Protein AF-A0A958C669-F1 (afdb_monomer_lite)

Sequence (190 aa):
MVNLRTNLRQRLRAPSAFPSFPSLPSSLRTNEASEPTLSPGLHTYRIDLYGGQRRVHLRVDPDGSGVLFRDVTDVIHLNATAAGIAYLALEGLSQERARRQMQRTYGKSAQLDADLASIYELVAAMTDPGYDCPTCALPELPRADLFSTPVHAPYKVDLAITYGCNNECPHCYNEPTHYPMASLSKEHWF

Radius of gyration: 28.67 Å; chains: 1; bounding box: 76×67×71 Å

Secondary structure (DSSP, 8-state):
------------PPPP-PPPPPPPPS------PPPP---SEEEEEEEEETTEEEEEEEEE-TTS-EEEEETTTEEEEE-HHHHHHHHHHHTT--HHHHHHHHHHHH---SSHHHHHHHHHHHHHHHH-SS-S-TTTT-TTSPPPPTT-S--SS-S-----S----S---TT--S-GGGTTSPPPPGGG--

Foldseek 3Di:
DDDDDDDDDDDDDDDDDDDDDPDDDPDDPPPPPPQDDDDAAKDWDWADADVDIKIWIWHADRQQWIWIDTNLPDIDTGDNLLSQLLVSLSVVDDLVVSLVVSCVVPNDDPCSSVSNVVSNLLSCLSNPNDPDDSVVVVVPDDDDDVPNDDDPDDSDDDDDQAPADPDPDPPDPDDPVRRPPDGHDPVRPD

pLDDT: mean 79.35, std 19.85, range [24.97, 97.88]

Structure (mmCIF, N/CA/C/O backbone):
data_AF-A0A958C669-F1
#
_entry.id   AF-A0A958C669-F1
#
loop_
_atom_site.group_PDB
_atom_site.id
_atom_site.type_symbol
_atom_site.label_atom_id
_atom_site.label_alt_id
_atom_site.label_comp_id
_atom_site.label_asym_id
_atom_site.label_entity_id
_atom_site.label_seq_id
_atom_site.pdbx_PDB_ins_code
_atom_site.Cartn_x
_atom_site.Cartn_y
_atom_site.Cartn_z
_atom_site.occupancy
_atom_site.B_iso_or_equiv
_atom_site.auth_seq_id
_atom_site.auth_comp_id
_atom_site.auth_asym_id
_atom_site.auth_atom_id
_atom_site.pdbx_PDB_model_num
ATOM 1 N N . MET A 1 1 ? -5.959 49.685 39.839 1.00 32.53 1 MET A N 1
ATOM 2 C CA . MET A 1 1 ? -6.443 50.908 39.152 1.00 32.53 1 MET A CA 1
ATOM 3 C C . MET A 1 1 ? -6.870 50.463 37.761 1.00 32.53 1 MET A C 1
ATOM 5 O O . MET A 1 1 ? -6.048 49.849 37.115 1.00 32.53 1 MET A O 1
ATOM 9 N N . VAL A 1 2 ? -8.098 50.575 37.262 1.00 28.48 2 VAL A N 1
ATOM 10 C CA . VAL A 1 2 ? -9.227 51.472 37.527 1.00 28.48 2 VAL A CA 1
ATOM 11 C C . VAL A 1 2 ? -10.528 50.658 37.518 1.00 28.48 2 VAL A C 1
ATOM 13 O O . VAL A 1 2 ? -10.650 49.635 36.855 1.00 28.48 2 VAL A O 1
ATOM 16 N N . ASN A 1 3 ? -11.463 51.135 38.324 1.00 24.97 3 ASN A N 1
ATOM 17 C CA . ASN A 1 3 ? -12.791 50.621 38.612 1.00 24.97 3 ASN A CA 1
ATOM 18 C C . ASN A 1 3 ? -13.791 51.482 37.824 1.00 24.97 3 ASN A C 1
ATOM 20 O O . ASN A 1 3 ? -13.654 52.700 37.881 1.00 24.97 3 ASN A O 1
ATOM 24 N N . LEU A 1 4 ? -14.792 50.906 37.154 1.00 32.00 4 LEU A N 1
ATOM 25 C CA . LEU A 1 4 ? -15.990 51.647 36.740 1.00 32.00 4 LEU A CA 1
ATOM 26 C C . LEU A 1 4 ? -17.218 50.739 36.849 1.00 32.00 4 LEU A C 1
ATOM 28 O O . LEU A 1 4 ? -17.496 49.887 36.010 1.00 32.00 4 LEU A O 1
ATOM 32 N N . ARG A 1 5 ? -17.932 50.941 37.958 1.00 32.81 5 ARG A N 1
ATOM 33 C CA . ARG A 1 5 ? -19.314 50.523 38.179 1.00 32.81 5 ARG A CA 1
ATOM 34 C C . ARG A 1 5 ? -20.241 51.415 37.355 1.00 32.81 5 ARG A C 1
ATOM 36 O O . ARG A 1 5 ? -20.178 52.629 37.527 1.00 32.81 5 ARG A O 1
ATOM 43 N N . THR A 1 6 ? -21.224 50.822 36.684 1.00 36.81 6 THR A N 1
ATOM 44 C CA . THR A 1 6 ? -22.544 51.458 36.562 1.00 36.81 6 THR A CA 1
ATOM 45 C C . THR A 1 6 ? -23.646 50.406 36.499 1.00 36.81 6 THR A C 1
ATOM 47 O O . THR A 1 6 ? -23.643 49.513 35.659 1.00 36.81 6 THR A O 1
ATOM 50 N N . ASN A 1 7 ? -24.576 50.511 37.448 1.00 34.47 7 ASN A N 1
ATOM 51 C CA . ASN A 1 7 ? -25.814 49.745 37.528 1.00 34.47 7 ASN A CA 1
ATOM 52 C C . ASN A 1 7 ? -26.844 50.307 36.544 1.00 34.47 7 ASN A C 1
ATOM 54 O O . ASN A 1 7 ? -26.998 51.522 36.478 1.00 34.47 7 ASN A O 1
ATOM 58 N N . LEU A 1 8 ? -27.661 49.440 35.944 1.00 33.81 8 LEU A N 1
ATOM 59 C CA . LEU A 1 8 ? -29.058 49.757 35.637 1.00 33.81 8 LEU A CA 1
ATOM 60 C C . LEU A 1 8 ? -29.886 48.467 35.616 1.00 33.81 8 LEU A C 1
ATOM 62 O O . LEU A 1 8 ? -29.798 47.640 34.716 1.00 33.81 8 LEU A O 1
ATOM 66 N N . ARG A 1 9 ? -30.688 48.299 36.673 1.00 35.06 9 ARG A N 1
ATOM 67 C CA . ARG A 1 9 ? -31.793 47.342 36.738 1.00 35.06 9 ARG A CA 1
ATOM 68 C C . ARG A 1 9 ? -32.927 47.863 35.863 1.00 35.06 9 ARG A C 1
ATOM 70 O O . ARG A 1 9 ? -33.475 48.913 36.184 1.00 35.06 9 ARG A O 1
ATOM 77 N N . GLN A 1 10 ? -33.375 47.082 34.887 1.00 41.34 10 GLN A N 1
ATOM 78 C CA . GLN A 1 10 ? -34.760 47.140 34.422 1.00 41.34 10 GLN A CA 1
ATOM 79 C C . GLN A 1 10 ? -35.304 45.722 34.236 1.00 41.34 10 GLN A C 1
ATOM 81 O O . GLN A 1 10 ? -34.716 44.879 33.567 1.00 41.34 10 GLN A O 1
ATOM 86 N N . ARG A 1 11 ? -36.425 45.465 34.916 1.00 40.25 11 ARG A N 1
ATOM 87 C CA . ARG A 1 11 ? -37.246 44.261 34.802 1.00 40.25 11 ARG A CA 1
ATOM 88 C C . ARG A 1 11 ? -37.975 44.299 33.464 1.00 40.25 11 ARG A C 1
ATOM 90 O O . ARG A 1 11 ? -38.743 45.232 33.257 1.00 40.25 11 ARG A O 1
ATOM 97 N N . LEU A 1 12 ? -37.842 43.266 32.637 1.00 36.81 12 LEU A N 1
ATOM 98 C CA . LEU A 1 12 ? -38.778 42.999 31.545 1.00 36.81 12 LEU A CA 1
ATOM 99 C C . LEU A 1 12 ? -39.085 41.498 31.461 1.00 36.81 12 LEU A C 1
ATOM 101 O O . LEU A 1 12 ? -38.267 40.646 31.792 1.00 36.81 12 LEU A O 1
ATOM 105 N N . ARG A 1 13 ? -40.353 41.238 31.150 1.00 34.19 13 ARG A N 1
ATOM 106 C CA . ARG A 1 13 ? -41.124 40.005 31.331 1.00 34.19 13 ARG A CA 1
ATOM 107 C C . ARG A 1 13 ? -40.650 38.862 30.429 1.00 34.19 13 ARG A C 1
ATOM 109 O O . ARG A 1 13 ? -40.251 39.098 29.296 1.00 34.19 13 ARG A O 1
ATOM 116 N N . ALA A 1 14 ? -40.807 37.631 30.916 1.00 40.44 14 ALA A N 1
ATOM 117 C CA . ALA A 1 14 ? -40.740 36.424 30.098 1.00 40.44 14 ALA A CA 1
ATOM 118 C C . ALA A 1 14 ? -41.879 36.411 29.061 1.00 40.44 14 ALA A C 1
ATOM 120 O O . ALA A 1 14 ? -43.034 36.619 29.451 1.00 40.44 14 ALA A O 1
ATOM 121 N N . PRO A 1 15 ? -41.599 36.133 27.778 1.00 39.34 15 PRO A N 1
ATOM 122 C CA . PRO A 1 15 ? -42.608 35.679 26.849 1.00 39.34 15 PRO A CA 1
ATOM 123 C C . PRO A 1 15 ? -42.674 34.147 26.798 1.00 39.34 15 PRO A C 1
ATOM 125 O O . PRO A 1 15 ? -41.704 33.417 26.985 1.00 39.34 15 PRO A O 1
ATOM 128 N N . SER A 1 16 ? -43.906 33.721 26.586 1.00 40.88 16 SER A N 1
ATOM 129 C CA . SER A 1 16 ? -44.493 32.393 26.545 1.00 40.88 16 SER A CA 1
ATOM 130 C C . SER A 1 16 ? -43.995 31.468 25.429 1.00 40.88 16 SER A C 1
ATOM 132 O O . SER A 1 16 ? -43.703 31.925 24.332 1.00 40.88 16 SER A O 1
ATOM 134 N N . ALA A 1 17 ? -44.097 30.166 25.723 1.00 39.53 17 ALA A N 1
ATOM 135 C CA . ALA A 1 17 ? -44.392 29.052 24.815 1.00 39.53 17 ALA A CA 1
ATOM 136 C C . ALA A 1 17 ? -43.475 28.860 23.589 1.00 39.53 17 ALA A C 1
A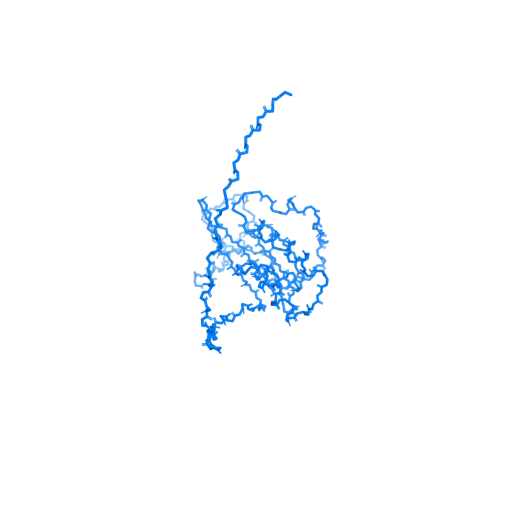TOM 138 O O . ALA A 1 17 ? -43.654 29.468 22.537 1.00 39.53 17 ALA A O 1
ATOM 139 N N . PHE A 1 18 ? -42.562 27.891 23.709 1.00 43.06 18 PHE A N 1
ATOM 140 C CA . PHE A 1 18 ? -41.957 27.215 22.561 1.00 43.06 18 PHE A CA 1
ATOM 141 C C . PHE A 1 18 ? -43.048 26.489 21.756 1.00 43.06 18 PHE A C 1
ATOM 143 O O . PHE A 1 18 ? -43.826 25.743 22.360 1.00 43.06 18 PHE A O 1
ATOM 150 N N . PRO A 1 19 ? -43.120 26.641 20.423 1.00 37.88 19 PRO A N 1
ATOM 151 C CA . PRO A 1 19 ? -43.957 25.771 19.617 1.00 37.88 19 PRO A CA 1
ATOM 152 C C . PRO A 1 19 ? -43.350 24.364 19.596 1.00 37.88 19 PRO A C 1
ATOM 154 O O . PRO A 1 19 ? -42.155 24.170 19.373 1.00 37.88 19 PRO A O 1
ATOM 157 N N . SER A 1 20 ? -44.198 23.380 19.865 1.00 44.25 20 SER A N 1
ATOM 158 C CA . SER A 1 20 ? -43.921 21.953 19.771 1.00 44.25 20 SER A CA 1
ATOM 159 C C . SER A 1 20 ? -43.565 21.572 18.332 1.00 44.25 20 SER A C 1
ATOM 161 O O . SER A 1 20 ? -44.365 21.744 17.413 1.00 44.25 20 SER A O 1
ATOM 163 N N . PHE A 1 21 ? -42.361 21.030 18.138 1.00 41.31 21 PHE A N 1
ATOM 164 C CA . PHE A 1 21 ? -41.969 20.412 16.874 1.00 41.31 21 PHE A CA 1
ATOM 165 C C . PHE A 1 21 ? -42.823 19.157 16.634 1.00 41.31 21 PHE A C 1
ATOM 167 O O . PHE A 1 21 ? -42.895 18.306 17.526 1.00 41.31 21 PHE A O 1
ATOM 174 N N . PRO A 1 22 ? -43.461 18.998 15.462 1.00 39.69 22 PRO A N 1
ATOM 175 C CA . PRO A 1 22 ? -44.095 17.737 15.118 1.00 39.69 22 PRO A CA 1
ATOM 176 C C . PRO A 1 22 ? -43.014 16.657 14.984 1.00 39.69 22 PRO A C 1
ATOM 178 O O . PRO A 1 22 ? -42.020 16.828 14.277 1.00 39.69 22 PRO A O 1
ATOM 181 N N . SER A 1 23 ? -43.206 15.545 15.690 1.00 46.44 23 SER A N 1
ATOM 182 C CA . SER A 1 23 ? -42.389 14.340 15.574 1.00 46.44 23 SER A CA 1
ATOM 183 C C . SER A 1 23 ? -42.404 13.838 14.129 1.00 46.44 23 SER A C 1
ATOM 185 O O . SER A 1 23 ? -43.466 13.492 13.605 1.00 46.44 23 SER A O 1
ATOM 187 N N . LEU A 1 24 ? -41.233 13.800 13.491 1.00 41.59 24 LEU A N 1
ATOM 188 C CA . LEU A 1 24 ? -41.063 13.242 12.151 1.00 41.59 24 LEU A CA 1
ATOM 189 C C . LEU A 1 24 ? -41.393 11.735 12.157 1.00 41.59 24 LEU A C 1
ATOM 191 O O . LEU A 1 24 ? -40.952 11.023 13.064 1.00 41.59 24 LEU A O 1
ATOM 195 N N . PRO A 1 25 ? -42.153 11.226 11.170 1.00 40.88 25 PRO A N 1
ATOM 196 C CA . PRO A 1 25 ? -42.470 9.808 11.079 1.00 40.88 25 PRO A CA 1
ATOM 197 C C . PRO A 1 25 ? -41.219 8.959 10.804 1.00 40.88 25 PRO A C 1
ATOM 199 O O . PRO A 1 25 ? -40.345 9.317 10.015 1.00 40.88 25 PRO A O 1
ATOM 202 N N . SER A 1 26 ? -41.174 7.806 11.475 1.00 47.97 26 SER A N 1
ATOM 203 C CA . SER A 1 26 ? -40.103 6.798 11.529 1.00 47.97 26 SER A CA 1
ATOM 204 C C . SER A 1 26 ? -39.873 6.036 10.205 1.00 47.97 26 SER A C 1
ATOM 206 O O . SER A 1 26 ? -39.814 4.805 10.180 1.00 47.97 26 SER A O 1
ATOM 208 N N . SER A 1 27 ? -39.734 6.733 9.081 1.00 46.59 27 SER A N 1
ATOM 209 C CA . SER A 1 27 ? -39.470 6.085 7.792 1.00 46.59 27 SER A CA 1
ATOM 210 C C . SER A 1 27 ? -38.637 6.957 6.863 1.00 46.59 27 SER A C 1
ATOM 212 O O . SER A 1 27 ? -39.044 7.280 5.752 1.00 46.59 27 SER A O 1
ATOM 214 N N . LEU A 1 28 ? -37.429 7.293 7.305 1.00 42.06 28 LEU A N 1
ATOM 215 C CA . LEU A 1 28 ? -36.321 7.550 6.397 1.00 42.06 28 LEU A CA 1
ATOM 216 C C . LEU A 1 28 ? -35.262 6.497 6.707 1.00 42.06 28 LEU A C 1
ATOM 218 O O . LEU A 1 28 ? -34.345 6.723 7.489 1.00 42.06 28 LEU A O 1
ATOM 222 N N . ARG A 1 29 ? -35.413 5.311 6.102 1.00 47.94 29 ARG A N 1
ATOM 223 C CA . ARG A 1 29 ? -34.243 4.483 5.810 1.00 47.94 29 ARG A CA 1
ATOM 224 C C . ARG A 1 29 ? -33.425 5.302 4.823 1.00 47.94 29 ARG A C 1
ATOM 226 O O . ARG A 1 29 ? -33.678 5.268 3.624 1.00 47.94 29 ARG A O 1
ATOM 233 N N . THR A 1 30 ? -32.506 6.111 5.336 1.00 43.00 30 THR A N 1
ATOM 234 C CA . THR A 1 30 ? -31.374 6.556 4.537 1.00 43.00 30 THR A CA 1
ATOM 235 C C . THR A 1 30 ? -30.749 5.290 3.975 1.00 43.00 30 THR A C 1
ATOM 237 O O . THR A 1 30 ? -30.421 4.388 4.745 1.00 43.00 30 THR A O 1
ATOM 240 N N . ASN A 1 31 ? -30.663 5.186 2.650 1.00 42.81 31 ASN A N 1
ATOM 241 C CA . ASN A 1 31 ? -29.799 4.212 1.999 1.00 42.81 31 ASN A CA 1
ATOM 242 C C . ASN A 1 31 ? -28.386 4.433 2.557 1.00 42.81 31 ASN A C 1
ATOM 244 O O . ASN A 1 31 ? -27.658 5.299 2.075 1.00 42.81 31 ASN A O 1
ATOM 248 N N . GLU A 1 32 ? -28.016 3.710 3.614 1.00 51.25 32 GLU A N 1
ATOM 249 C CA . GLU A 1 32 ? -26.618 3.514 3.965 1.00 51.25 32 GLU A CA 1
ATOM 250 C C . GLU A 1 32 ? -26.029 2.761 2.777 1.00 51.25 32 GLU A C 1
ATOM 252 O O . GLU A 1 32 ? -26.290 1.574 2.586 1.00 51.25 32 GLU A O 1
ATOM 257 N N . ALA A 1 33 ? -25.309 3.482 1.917 1.00 58.28 33 ALA A N 1
ATOM 258 C CA . ALA A 1 33 ? -24.428 2.850 0.954 1.00 58.28 33 ALA A CA 1
ATOM 259 C C . ALA A 1 33 ? -23.590 1.816 1.719 1.00 58.28 33 ALA A C 1
ATOM 261 O O . ALA A 1 33 ? -23.018 2.151 2.762 1.00 58.28 33 ALA A O 1
ATOM 262 N N . SER A 1 34 ? -23.590 0.568 1.241 1.00 71.62 34 SER A N 1
ATOM 263 C CA . SER A 1 34 ? -22.818 -0.518 1.847 1.00 71.62 34 SER A CA 1
ATOM 264 C C . SER A 1 34 ? -21.387 -0.042 2.072 1.00 71.62 34 SER A C 1
ATOM 266 O O . SER A 1 34 ? -20.762 0.476 1.147 1.00 71.62 34 SER A O 1
ATOM 268 N N . GLU A 1 35 ? -20.884 -0.182 3.297 1.00 77.38 35 GLU A N 1
ATOM 269 C CA . GLU A 1 35 ? -19.511 0.215 3.601 1.00 77.38 35 GLU A CA 1
ATOM 270 C C . GLU A 1 35 ? -18.524 -0.656 2.795 1.00 77.38 35 GLU A C 1
ATOM 272 O O . GLU A 1 35 ? -18.807 -1.839 2.552 1.00 77.38 35 GLU A O 1
ATOM 277 N N . PRO A 1 36 ? -17.399 -0.082 2.328 1.00 88.62 36 PRO A N 1
ATOM 278 C CA . PRO A 1 36 ? -16.450 -0.795 1.483 1.00 88.62 36 PRO A CA 1
ATOM 279 C C . PRO A 1 36 ? -15.852 -1.971 2.255 1.00 88.62 36 PRO A C 1
ATOM 281 O O . PRO A 1 36 ? -15.530 -1.856 3.437 1.00 88.62 36 PRO A O 1
ATOM 284 N N . THR A 1 37 ? -15.731 -3.125 1.605 1.00 89.25 37 THR A N 1
ATOM 285 C CA . THR A 1 37 ? -15.237 -4.357 2.235 1.00 89.25 37 THR A CA 1
ATOM 286 C C . THR A 1 37 ? -13.879 -4.711 1.658 1.00 89.25 37 THR A C 1
ATOM 288 O O . THR A 1 37 ? -13.728 -4.794 0.442 1.00 89.25 37 THR A O 1
ATOM 291 N N . LEU A 1 38 ? -12.906 -4.949 2.538 1.00 93.56 38 LEU A N 1
ATOM 292 C CA . LEU A 1 38 ? -11.563 -5.330 2.132 1.00 93.56 38 LEU A CA 1
ATOM 293 C C . LEU A 1 38 ? -11.555 -6.749 1.555 1.00 93.56 38 LEU A C 1
ATOM 295 O O . LEU A 1 38 ? -11.980 -7.696 2.217 1.00 93.56 38 LEU A O 1
ATOM 299 N N . SER A 1 39 ? -11.037 -6.892 0.338 1.00 94.62 39 SER A N 1
ATOM 300 C CA . SER A 1 39 ? -10.790 -8.183 -0.307 1.00 94.62 39 SER A CA 1
ATOM 301 C C . SER A 1 39 ? -9.290 -8.404 -0.526 1.00 94.62 39 SER A C 1
ATOM 303 O O . SER A 1 39 ? -8.566 -7.427 -0.734 1.00 94.62 39 SER A O 1
ATOM 305 N N . PRO A 1 40 ? -8.808 -9.660 -0.558 1.00 95.44 40 PRO A N 1
ATOM 306 C CA . PRO A 1 40 ? -7.453 -9.958 -1.014 1.00 95.44 40 PRO A CA 1
ATOM 307 C C . PRO A 1 40 ? -7.189 -9.406 -2.422 1.00 95.44 40 PRO A C 1
ATOM 309 O O . PRO A 1 40 ? -8.106 -9.324 -3.245 1.00 95.44 40 PRO A O 1
ATOM 312 N N . GLY A 1 41 ? -5.937 -9.049 -2.704 1.00 93.31 41 GLY A N 1
ATOM 313 C CA . GLY A 1 41 ? -5.507 -8.499 -3.990 1.00 93.31 41 GLY A CA 1
ATOM 314 C C . GLY A 1 41 ? -4.814 -7.141 -3.885 1.00 93.31 41 GLY A C 1
ATOM 315 O O . GLY A 1 41 ? -4.455 -6.684 -2.802 1.00 93.31 41 GLY A O 1
ATOM 316 N N . LEU A 1 42 ? -4.583 -6.511 -5.039 1.00 93.31 42 LEU A N 1
ATOM 317 C CA . LEU A 1 42 ? -3.906 -5.218 -5.148 1.00 93.31 42 LEU A CA 1
ATOM 318 C C . LEU A 1 42 ? -4.924 -4.083 -5.308 1.00 93.31 42 LEU A C 1
ATOM 320 O O . LEU A 1 42 ? -5.571 -3.966 -6.347 1.00 93.31 42 LEU A O 1
ATOM 324 N N . HIS A 1 43 ? -4.996 -3.204 -4.316 1.00 95.06 43 HIS A N 1
ATOM 325 C CA . HIS A 1 43 ? -5.792 -1.977 -4.339 1.00 95.06 43 HIS A CA 1
ATOM 326 C C . HIS A 1 43 ? -4.879 -0.802 -4.686 1.00 95.06 43 HIS A C 1
ATOM 328 O O . HIS A 1 43 ? -3.825 -0.640 -4.075 1.00 95.06 43 HIS A O 1
ATOM 334 N N . THR A 1 44 ? -5.233 -0.005 -5.695 1.00 94.56 44 THR A N 1
ATOM 335 C CA . THR A 1 44 ? -4.379 1.087 -6.195 1.00 94.56 44 THR A CA 1
ATOM 336 C C . THR A 1 44 ? -5.092 2.424 -6.107 1.00 94.56 44 THR A C 1
ATOM 338 O O . THR A 1 44 ? -6.142 2.612 -6.716 1.00 94.56 44 THR A O 1
ATOM 341 N N . TYR A 1 45 ? -4.450 3.372 -5.435 1.00 94.38 45 TYR A N 1
ATOM 342 C CA . TYR A 1 45 ? -4.936 4.721 -5.204 1.00 94.38 45 TYR A CA 1
ATOM 343 C C . TYR A 1 45 ? -4.044 5.720 -5.933 1.00 94.38 45 TYR A C 1
ATOM 345 O O . TYR A 1 45 ? -2.813 5.634 -5.908 1.00 94.38 45 TYR A O 1
ATOM 353 N N . ARG A 1 46 ? -4.686 6.665 -6.616 1.00 92.31 46 ARG A N 1
ATOM 354 C CA . ARG A 1 46 ? -4.036 7.741 -7.360 1.00 92.31 46 ARG A CA 1
ATOM 355 C C . ARG A 1 46 ? -4.267 9.050 -6.627 1.00 92.31 46 ARG A C 1
ATOM 357 O O . ARG A 1 46 ? -5.413 9.405 -6.376 1.00 92.31 46 ARG A O 1
ATOM 364 N N . ILE A 1 47 ? -3.182 9.735 -6.296 1.00 89.19 47 ILE A N 1
ATOM 365 C CA . ILE A 1 47 ? -3.209 10.981 -5.534 1.00 89.19 47 ILE A CA 1
ATOM 366 C C . ILE A 1 47 ? -2.642 12.072 -6.424 1.00 89.19 47 ILE A C 1
ATOM 368 O O . ILE A 1 47 ? -1.485 11.996 -6.846 1.00 89.19 47 ILE A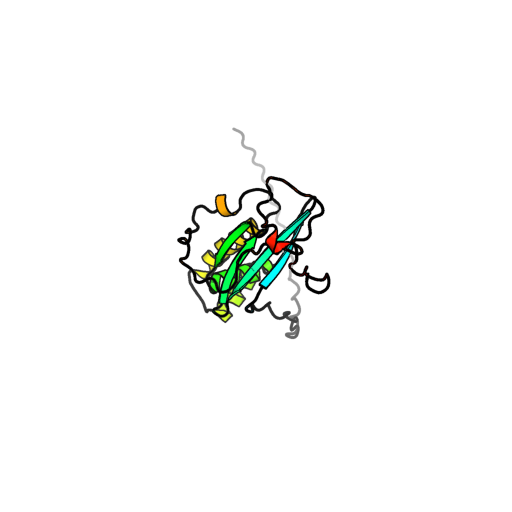 O 1
ATOM 372 N N . ASP A 1 48 ? -3.466 13.065 -6.734 1.00 88.12 48 ASP A N 1
ATOM 373 C CA . ASP A 1 48 ? -3.065 14.176 -7.586 1.00 88.12 48 ASP A CA 1
ATOM 374 C C . ASP A 1 48 ? -2.213 15.173 -6.792 1.00 88.12 48 ASP A C 1
ATOM 376 O O . ASP A 1 48 ? -2.572 15.591 -5.691 1.00 88.12 48 ASP A O 1
ATOM 380 N N . LEU A 1 49 ? -1.066 15.545 -7.360 1.00 82.19 49 LEU A N 1
ATOM 381 C CA . LEU A 1 49 ? -0.087 16.451 -6.767 1.00 82.19 49 LEU A CA 1
ATOM 382 C C . LEU A 1 49 ? 0.094 17.686 -7.650 1.00 82.19 49 LEU A C 1
ATOM 384 O O . LEU A 1 49 ? -0.170 17.664 -8.855 1.00 82.19 49 LEU A O 1
ATOM 388 N N . TYR A 1 50 ? 0.630 18.768 -7.081 1.00 78.31 50 TYR A N 1
ATOM 389 C CA . TYR A 1 50 ? 1.059 19.904 -7.892 1.00 78.31 50 TYR A CA 1
ATOM 390 C C . TYR A 1 50 ? 2.253 19.490 -8.767 1.00 78.31 50 TYR A C 1
ATOM 392 O O . TYR A 1 50 ? 3.375 19.359 -8.282 1.00 78.31 50 TYR A O 1
ATOM 400 N N . GLY A 1 51 ? 1.999 19.264 -10.058 1.00 81.44 51 GLY A N 1
ATOM 401 C CA . GLY A 1 51 ? 3.021 18.874 -11.034 1.00 81.44 51 GLY A CA 1
ATOM 402 C C . GLY A 1 51 ? 3.181 17.366 -11.257 1.00 81.44 51 GLY A C 1
ATOM 403 O O . GLY A 1 51 ? 4.128 16.967 -11.930 1.00 81.44 51 GLY A O 1
ATOM 404 N N . GLY A 1 52 ? 2.278 16.524 -10.744 1.00 83.88 52 GLY A N 1
ATOM 405 C CA . GLY A 1 52 ? 2.349 15.083 -10.981 1.00 83.88 52 GLY A CA 1
ATOM 406 C C . GLY A 1 52 ? 1.254 14.276 -10.294 1.00 83.88 52 GLY A C 1
ATOM 407 O O . GLY A 1 52 ? 0.252 14.812 -9.833 1.00 83.88 52 GLY A O 1
ATOM 408 N N . GLN A 1 53 ? 1.463 12.965 -10.227 1.00 86.81 53 GLN A N 1
ATOM 409 C CA . GLN A 1 53 ? 0.584 12.034 -9.528 1.00 86.81 53 GLN A CA 1
ATOM 410 C C . GLN A 1 53 ? 1.436 11.045 -8.740 1.00 86.81 53 GLN A C 1
ATOM 412 O O . GLN A 1 53 ? 2.431 10.537 -9.257 1.00 86.81 53 GLN A O 1
ATOM 417 N N . ARG A 1 54 ? 1.013 10.750 -7.514 1.00 87.69 54 ARG A N 1
ATOM 418 C CA . ARG A 1 54 ? 1.578 9.699 -6.666 1.00 87.69 54 ARG A CA 1
ATOM 419 C C . ARG A 1 54 ? 0.681 8.476 -6.682 1.00 87.69 54 ARG A C 1
ATOM 421 O O . ARG A 1 54 ? -0.546 8.591 -6.780 1.00 87.69 54 ARG A O 1
ATOM 428 N N . ARG A 1 55 ? 1.294 7.296 -6.586 1.00 90.81 55 ARG A N 1
ATOM 429 C CA . ARG A 1 55 ? 0.558 6.037 -6.458 1.00 90.81 55 ARG A CA 1
ATOM 430 C C . ARG A 1 55 ? 0.805 5.421 -5.096 1.00 90.81 55 ARG A C 1
ATOM 432 O O . ARG A 1 55 ? 1.945 5.209 -4.687 1.00 90.81 55 ARG A O 1
ATOM 439 N N . VAL A 1 56 ? -0.291 5.102 -4.425 1.00 93.62 56 VAL A N 1
ATOM 440 C CA . VAL A 1 56 ? -0.285 4.298 -3.209 1.00 93.62 56 VAL A CA 1
ATOM 441 C C . VAL A 1 56 ? -0.941 2.967 -3.531 1.00 93.62 56 VAL A C 1
ATOM 443 O O . VAL A 1 56 ? -2.006 2.926 -4.146 1.00 93.62 56 VAL A O 1
ATOM 446 N N . HIS A 1 57 ? -0.298 1.873 -3.146 1.00 94.31 57 HIS A N 1
ATOM 447 C CA . HIS A 1 57 ? -0.820 0.532 -3.368 1.00 94.31 57 HIS A CA 1
ATOM 448 C C . HIS A 1 57 ? -0.998 -0.176 -2.033 1.00 94.31 57 HIS A C 1
ATOM 450 O O . HIS A 1 57 ? -0.059 -0.236 -1.252 1.00 94.31 57 HIS A O 1
ATOM 456 N N . LEU A 1 58 ? -2.167 -0.751 -1.782 1.00 95.69 58 LEU A N 1
ATOM 457 C CA . LEU A 1 58 ? -2.393 -1.663 -0.669 1.00 95.69 58 LEU A CA 1
ATOM 458 C C . LEU A 1 58 ? -2.563 -3.065 -1.248 1.00 95.69 58 LEU A C 1
ATOM 460 O O . LEU A 1 58 ? -3.568 -3.359 -1.891 1.00 95.69 58 LEU A O 1
ATOM 464 N N . ARG A 1 59 ? -1.570 -3.931 -1.050 1.00 94.31 59 ARG A N 1
ATOM 465 C CA . ARG A 1 59 ? -1.693 -5.355 -1.369 1.00 94.31 59 ARG A CA 1
ATOM 466 C C . ARG A 1 59 ? -2.184 -6.088 -0.133 1.00 94.31 59 ARG A C 1
ATOM 468 O O . ARG A 1 59 ? -1.577 -5.937 0.917 1.00 94.31 59 ARG A O 1
ATOM 475 N N . VAL A 1 60 ? -3.238 -6.880 -0.265 1.00 95.19 60 VAL A N 1
ATOM 476 C CA . VAL A 1 60 ? -3.797 -7.699 0.815 1.00 95.19 60 VAL A CA 1
ATOM 477 C C . VAL A 1 60 ? -3.628 -9.165 0.462 1.00 95.19 60 VAL A C 1
ATOM 479 O O . VAL A 1 60 ? -4.062 -9.606 -0.606 1.00 95.19 60 VAL A O 1
ATOM 482 N N . ASP A 1 61 ? -2.987 -9.901 1.357 1.00 92.25 61 ASP A N 1
ATOM 483 C CA . ASP A 1 61 ? -2.752 -11.330 1.227 1.00 92.25 61 ASP A CA 1
ATOM 484 C C . ASP A 1 61 ? -4.000 -12.125 1.678 1.00 92.25 61 ASP A C 1
ATOM 486 O O . ASP A 1 61 ? -4.903 -11.579 2.321 1.00 92.25 61 ASP A O 1
ATOM 490 N N . PRO A 1 62 ? -4.118 -13.419 1.322 1.00 91.75 62 PRO A N 1
ATOM 491 C CA . PRO A 1 62 ? -5.316 -14.211 1.622 1.00 91.75 62 PRO A CA 1
ATOM 492 C C . PRO A 1 62 ? -5.653 -14.351 3.113 1.00 91.75 62 PRO A C 1
ATOM 494 O O . PRO A 1 62 ? -6.806 -14.609 3.450 1.00 91.75 62 PRO A O 1
ATOM 497 N N . ASP A 1 63 ? -4.669 -14.190 4.000 1.00 91.12 63 ASP A N 1
ATOM 498 C CA . ASP A 1 63 ? -4.851 -14.206 5.457 1.00 91.12 63 ASP A CA 1
ATOM 499 C C . ASP A 1 63 ? -5.337 -12.857 6.026 1.00 91.12 63 ASP A C 1
ATOM 501 O O . ASP A 1 63 ? -5.567 -12.729 7.230 1.00 91.12 63 ASP A O 1
ATOM 505 N N . GLY A 1 64 ? -5.514 -11.854 5.163 1.00 92.50 64 GLY A N 1
ATOM 506 C CA . GLY A 1 64 ? -5.948 -10.505 5.505 1.00 92.50 64 GLY A CA 1
ATOM 507 C C . GLY A 1 64 ? -4.809 -9.559 5.873 1.00 92.50 64 GLY A C 1
ATOM 508 O O . GLY A 1 64 ? -5.053 -8.356 5.952 1.00 92.50 64 GLY A O 1
ATOM 509 N N . SER A 1 65 ? -3.583 -10.056 6.073 1.00 93.06 65 SER A N 1
ATOM 510 C CA . SER A 1 65 ? -2.411 -9.193 6.230 1.00 93.06 65 SER A CA 1
ATOM 511 C C . SER A 1 65 ? -2.175 -8.374 4.961 1.00 93.06 65 SER A C 1
ATOM 513 O O . SER A 1 65 ? -2.688 -8.688 3.884 1.00 93.06 65 SER A O 1
ATOM 515 N N . GLY A 1 66 ? -1.447 -7.270 5.084 1.00 93.12 66 GLY A N 1
ATOM 516 C CA . GLY A 1 66 ? -1.276 -6.359 3.967 1.00 93.12 66 GLY A CA 1
ATOM 517 C C . GLY A 1 66 ? 0.082 -5.697 3.911 1.00 93.12 66 GLY A C 1
ATOM 518 O O . GLY A 1 66 ? 0.834 -5.650 4.882 1.00 93.12 66 GLY A O 1
ATOM 519 N N . VAL A 1 67 ? 0.382 -5.152 2.741 1.00 92.62 67 VAL A N 1
ATOM 520 C CA . VAL A 1 67 ? 1.567 -4.343 2.494 1.00 92.62 67 VAL A CA 1
ATOM 521 C C . VAL A 1 67 ? 1.143 -3.066 1.784 1.00 92.62 67 VAL A C 1
ATOM 523 O O . VAL A 1 67 ? 0.518 -3.114 0.722 1.00 92.62 67 VAL A O 1
ATOM 526 N N . LEU A 1 68 ? 1.469 -1.927 2.389 1.00 93.81 68 LEU A N 1
ATOM 527 C CA . LEU A 1 68 ? 1.200 -0.599 1.854 1.00 93.81 68 LEU A CA 1
ATOM 528 C C . LEU A 1 68 ? 2.469 -0.044 1.202 1.00 93.81 68 LEU A C 1
ATOM 530 O O . LEU A 1 68 ? 3.506 0.076 1.852 1.00 93.81 68 LEU A O 1
ATOM 534 N N . PHE A 1 69 ? 2.366 0.314 -0.072 1.00 91.88 69 PHE A N 1
ATOM 535 C CA . PHE A 1 69 ? 3.432 0.896 -0.876 1.00 91.88 69 PHE A CA 1
ATOM 536 C C . PHE A 1 69 ? 3.120 2.350 -1.185 1.00 91.88 69 PHE A C 1
ATOM 538 O O . PHE A 1 69 ? 2.000 2.666 -1.587 1.00 91.88 69 PHE A O 1
ATOM 545 N N . ARG A 1 70 ? 4.137 3.206 -1.122 1.00 89.69 70 ARG A N 1
ATOM 546 C CA . ARG A 1 70 ? 4.121 4.544 -1.724 1.00 89.69 70 ARG A CA 1
ATOM 547 C C . ARG A 1 70 ? 5.205 4.608 -2.785 1.00 89.69 70 ARG A C 1
ATOM 549 O O . ARG A 1 70 ? 6.363 4.324 -2.490 1.00 89.69 70 ARG A O 1
ATOM 556 N N . ASP A 1 71 ? 4.795 4.898 -4.020 1.00 83.75 71 ASP A N 1
ATOM 557 C CA . ASP A 1 71 ? 5.651 4.995 -5.213 1.00 83.75 71 ASP A CA 1
ATOM 558 C C . ASP A 1 71 ? 6.598 3.788 -5.421 1.00 83.75 71 ASP A C 1
ATOM 560 O O . ASP A 1 71 ? 7.589 3.865 -6.141 1.00 83.75 71 ASP A O 1
ATOM 564 N N . VAL A 1 72 ? 6.267 2.638 -4.815 1.00 78.06 72 VAL A N 1
ATOM 565 C CA . VAL A 1 72 ? 7.078 1.404 -4.818 1.00 78.06 72 VAL A CA 1
ATOM 566 C C . VAL A 1 72 ? 8.489 1.616 -4.223 1.00 78.06 72 VAL A C 1
ATOM 568 O O . VAL A 1 72 ? 9.411 0.847 -4.492 1.00 78.06 72 VAL A O 1
ATOM 571 N N . THR A 1 73 ? 8.665 2.649 -3.392 1.00 79.44 73 THR A N 1
ATOM 572 C CA . THR A 1 73 ? 9.925 2.969 -2.695 1.00 79.44 73 THR A CA 1
ATOM 573 C C . THR A 1 73 ? 9.812 2.822 -1.184 1.00 79.44 73 THR A C 1
ATOM 575 O O . THR A 1 73 ? 10.736 2.312 -0.557 1.00 79.44 73 THR A O 1
ATOM 578 N N . ASP A 1 74 ? 8.681 3.228 -0.604 1.00 85.06 74 ASP A N 1
ATOM 579 C CA . ASP A 1 74 ? 8.390 3.054 0.820 1.00 85.06 74 ASP A CA 1
ATOM 580 C C . ASP A 1 74 ? 7.415 1.888 1.012 1.00 85.06 74 ASP A C 1
ATOM 582 O O . ASP A 1 74 ? 6.423 1.781 0.283 1.00 85.06 74 ASP A O 1
ATOM 586 N N . VAL A 1 75 ? 7.688 1.030 2.000 1.00 86.75 75 VAL A N 1
ATOM 587 C CA . VAL A 1 75 ? 6.928 -0.200 2.264 1.00 86.75 75 VAL A CA 1
ATOM 588 C C . VAL A 1 75 ? 6.577 -0.296 3.745 1.00 86.75 75 VAL A C 1
ATOM 590 O O . VAL A 1 75 ? 7.461 -0.213 4.596 1.00 86.75 75 VAL A O 1
ATOM 593 N N . ILE A 1 76 ? 5.297 -0.522 4.047 1.00 90.00 76 ILE A N 1
ATOM 594 C CA . ILE A 1 76 ? 4.804 -0.790 5.402 1.00 90.00 76 ILE A CA 1
ATOM 595 C C . ILE A 1 76 ? 4.087 -2.135 5.426 1.00 90.00 76 ILE A C 1
ATOM 597 O O . ILE A 1 76 ? 3.148 -2.357 4.662 1.00 90.00 76 ILE A O 1
ATOM 601 N N . HIS A 1 77 ? 4.503 -3.015 6.333 1.00 90.31 77 HIS A N 1
ATOM 602 C CA . HIS A 1 77 ? 3.809 -4.269 6.609 1.00 90.31 77 HIS A CA 1
ATOM 603 C C . HIS A 1 77 ? 2.695 -4.041 7.629 1.00 90.31 77 HIS A C 1
ATOM 605 O O . HIS A 1 77 ? 2.892 -3.382 8.649 1.00 90.31 77 HIS A O 1
ATOM 611 N N . LEU A 1 78 ? 1.527 -4.605 7.354 1.00 92.81 78 LEU A N 1
ATOM 612 C CA . LEU A 1 78 ? 0.313 -4.453 8.140 1.00 92.81 78 LEU A CA 1
ATOM 613 C C . LEU A 1 78 ? -0.207 -5.838 8.523 1.00 92.81 78 LEU A C 1
ATOM 615 O O . LEU A 1 78 ? -0.309 -6.736 7.688 1.00 92.81 78 LEU A O 1
ATOM 619 N N . ASN A 1 79 ? -0.587 -6.009 9.787 1.00 92.44 79 ASN A N 1
ATOM 620 C CA . ASN A 1 79 ? -1.410 -7.153 10.177 1.00 92.44 79 ASN A CA 1
ATOM 621 C C . ASN A 1 79 ? -2.849 -6.987 9.639 1.00 92.44 79 ASN A C 1
ATOM 623 O O . ASN A 1 79 ? -3.201 -5.932 9.110 1.00 92.44 79 ASN A O 1
ATOM 627 N N . ALA A 1 80 ? -3.697 -8.006 9.802 1.00 93.69 80 ALA A N 1
ATOM 628 C CA . ALA A 1 80 ? -5.051 -7.995 9.242 1.00 93.69 80 ALA A CA 1
ATOM 629 C C . ALA A 1 80 ? -5.927 -6.822 9.719 1.00 93.69 80 ALA A C 1
ATOM 631 O O . ALA A 1 80 ? -6.633 -6.193 8.927 1.00 93.69 80 ALA A O 1
ATOM 632 N N . THR A 1 81 ? -5.847 -6.471 11.005 1.00 94.75 81 THR A N 1
ATOM 633 C CA . THR A 1 81 ? -6.593 -5.335 11.563 1.00 94.75 81 THR A CA 1
ATOM 634 C C . THR A 1 81 ? -6.105 -4.013 10.972 1.00 94.75 81 THR A C 1
ATOM 636 O O . THR A 1 81 ? -6.918 -3.206 10.525 1.00 94.75 81 THR A O 1
ATOM 639 N N . ALA A 1 82 ? -4.788 -3.801 10.929 1.00 95.62 82 ALA A N 1
ATOM 640 C CA . ALA A 1 82 ? -4.179 -2.586 10.404 1.00 95.62 82 ALA A CA 1
ATOM 641 C C . ALA A 1 82 ? -4.411 -2.433 8.894 1.00 95.62 82 ALA A C 1
ATOM 643 O O . ALA A 1 82 ? -4.690 -1.328 8.439 1.00 95.62 82 ALA A O 1
ATOM 644 N N . ALA A 1 83 ? -4.380 -3.528 8.127 1.00 96.94 83 ALA A N 1
ATOM 645 C CA . ALA A 1 83 ? -4.740 -3.535 6.709 1.00 96.94 83 ALA A CA 1
ATOM 646 C C . ALA A 1 83 ? -6.205 -3.123 6.503 1.00 96.94 83 ALA A C 1
ATOM 648 O O . ALA A 1 83 ? -6.496 -2.290 5.646 1.00 96.94 83 ALA A O 1
ATOM 649 N N . GLY A 1 84 ? -7.111 -3.635 7.343 1.00 97.12 84 GLY A N 1
ATOM 650 C CA . GLY A 1 84 ? -8.511 -3.214 7.383 1.00 97.12 84 GLY A CA 1
ATOM 651 C C . GLY A 1 84 ? -8.670 -1.717 7.643 1.00 97.12 84 GLY A C 1
ATOM 652 O O . GLY A 1 84 ? -9.350 -1.032 6.885 1.00 97.12 84 GLY A O 1
ATOM 653 N N . ILE A 1 85 ? -8.010 -1.188 8.677 1.00 97.44 85 ILE A N 1
ATOM 654 C CA . ILE A 1 85 ? -8.073 0.244 9.003 1.00 97.44 85 ILE A CA 1
ATOM 655 C C . ILE A 1 85 ? -7.491 1.093 7.868 1.00 97.44 85 ILE A C 1
ATOM 657 O O . ILE A 1 85 ? -8.119 2.068 7.458 1.00 97.44 85 ILE A O 1
ATOM 661 N N . ALA A 1 86 ? -6.323 0.714 7.345 1.00 97.81 86 ALA A N 1
ATOM 662 C CA . ALA A 1 86 ? -5.655 1.439 6.273 1.00 97.81 86 ALA A CA 1
ATOM 663 C C . ALA A 1 86 ? -6.518 1.490 5.009 1.00 97.81 86 ALA A C 1
ATOM 665 O O . ALA A 1 86 ? -6.644 2.549 4.400 1.00 97.81 86 ALA A O 1
ATOM 666 N N . TYR A 1 87 ? -7.168 0.377 4.656 1.00 97.88 87 TYR A N 1
ATOM 667 C CA . TYR A 1 87 ? -8.133 0.331 3.563 1.00 97.88 87 TYR A CA 1
ATOM 668 C C . TYR A 1 87 ? -9.274 1.332 3.776 1.00 97.88 87 TYR A C 1
ATOM 670 O O . TYR A 1 87 ? -9.506 2.176 2.920 1.00 97.88 87 TYR A O 1
ATOM 678 N N . LEU A 1 88 ? -9.941 1.317 4.935 1.00 97.44 88 LEU A N 1
ATOM 679 C CA . LEU A 1 88 ? -11.055 2.240 5.201 1.00 97.44 88 LEU A CA 1
ATOM 680 C C . LEU A 1 88 ? -10.616 3.714 5.198 1.00 97.44 88 LEU A C 1
ATOM 682 O O . LEU A 1 88 ? -11.373 4.575 4.745 1.00 97.44 88 LEU A O 1
ATOM 686 N N . ALA A 1 89 ? -9.401 4.005 5.668 1.00 97.25 89 ALA A N 1
ATOM 687 C CA . ALA A 1 89 ? -8.815 5.339 5.593 1.00 97.25 89 ALA A CA 1
ATOM 688 C C . ALA A 1 89 ? -8.560 5.772 4.137 1.00 97.25 89 ALA A C 1
ATOM 690 O O . ALA A 1 89 ? -8.901 6.896 3.771 1.00 97.25 89 ALA A O 1
ATOM 691 N N . LEU A 1 90 ? -8.028 4.880 3.293 1.00 96.38 90 LEU A N 1
ATOM 692 C CA . LEU A 1 90 ? -7.801 5.127 1.861 1.00 96.38 90 LEU A CA 1
ATOM 693 C C . LEU A 1 90 ? -9.111 5.280 1.069 1.00 96.38 90 LEU A C 1
ATOM 695 O O . LEU A 1 90 ? -9.170 6.071 0.132 1.00 96.38 90 LEU A O 1
ATOM 699 N N . GLU A 1 91 ? -10.177 4.594 1.486 1.00 96.12 91 GLU A N 1
ATOM 700 C CA . GLU A 1 91 ? -11.543 4.777 0.969 1.00 96.12 91 GLU A CA 1
ATOM 701 C C . GLU A 1 91 ? -12.218 6.072 1.478 1.00 96.12 91 GLU A C 1
ATOM 703 O O . GLU A 1 91 ? -13.358 6.375 1.122 1.00 96.12 91 GLU A O 1
ATOM 708 N N . GLY A 1 92 ? -11.538 6.857 2.323 1.00 94.81 92 GLY A N 1
ATOM 709 C CA . GLY A 1 92 ? -12.009 8.162 2.790 1.00 94.81 92 GLY A CA 1
ATOM 710 C C . GLY A 1 92 ? -13.074 8.104 3.888 1.00 94.81 92 GLY A C 1
ATOM 711 O O . GLY A 1 92 ? -13.805 9.077 4.095 1.00 94.81 92 GLY A O 1
ATOM 712 N N . LEU A 1 93 ? -13.204 6.984 4.606 1.00 96.81 93 LEU A N 1
ATOM 713 C CA . LEU A 1 93 ? -14.132 6.903 5.734 1.00 96.81 93 LEU A CA 1
ATOM 714 C C . LEU A 1 93 ? -13.607 7.709 6.925 1.00 96.81 93 LEU A C 1
ATOM 716 O O . LEU A 1 93 ? -12.416 7.690 7.231 1.00 96.81 93 LEU A O 1
ATOM 720 N N . SER A 1 94 ? -14.513 8.360 7.663 1.00 96.50 94 SER A N 1
ATOM 721 C CA . SER A 1 94 ? -14.158 8.977 8.947 1.00 96.50 94 SER A CA 1
ATOM 722 C C . SER A 1 94 ? -13.799 7.909 9.983 1.00 96.50 94 SER A C 1
ATOM 724 O O . SER A 1 94 ? -14.315 6.786 9.927 1.00 96.50 94 SER A O 1
ATOM 726 N N . GLN A 1 95 ? -12.975 8.269 10.971 1.00 96.19 95 GLN A N 1
ATOM 727 C CA . GLN A 1 95 ? -12.571 7.341 12.030 1.00 96.19 95 GLN A CA 1
ATOM 728 C C . GLN A 1 95 ? -13.777 6.758 12.782 1.00 96.19 95 GLN A C 1
ATOM 730 O O . GLN A 1 95 ? -13.773 5.581 13.127 1.00 96.19 95 GLN A O 1
ATOM 735 N N . GLU A 1 96 ? -14.862 7.513 12.981 1.00 95.44 96 GLU A N 1
ATOM 736 C CA . GLU A 1 96 ? -16.067 7.008 13.652 1.00 95.44 96 GLU A CA 1
ATOM 737 C C . GLU A 1 96 ? -16.784 5.936 12.830 1.00 95.44 96 GLU A C 1
ATOM 739 O O . GLU A 1 96 ? -17.321 4.978 13.399 1.00 95.44 96 GLU A O 1
ATOM 744 N N . ARG A 1 97 ? -16.820 6.095 11.500 1.00 96.38 97 ARG A N 1
ATOM 745 C CA . ARG A 1 97 ? -17.398 5.099 10.590 1.00 96.38 97 ARG A CA 1
ATOM 746 C C . ARG A 1 97 ? -16.525 3.855 10.545 1.00 96.38 97 ARG A C 1
ATOM 748 O O . ARG A 1 97 ? -17.036 2.769 10.811 1.00 96.38 97 ARG A O 1
ATOM 755 N N . ALA A 1 98 ? -15.221 4.033 10.340 1.00 96.38 98 ALA A N 1
ATOM 756 C CA . ALA A 1 98 ? -14.264 2.937 10.355 1.00 96.38 98 ALA A CA 1
ATOM 757 C C . ALA A 1 98 ? -14.316 2.167 11.679 1.00 96.38 98 ALA A C 1
ATOM 759 O O . ALA A 1 98 ? -14.426 0.947 11.673 1.00 96.38 98 ALA A O 1
ATOM 760 N N . ARG A 1 99 ? -14.387 2.856 12.823 1.00 96.44 99 ARG A N 1
ATOM 761 C CA . ARG A 1 99 ? -14.555 2.225 14.138 1.00 96.44 99 ARG A CA 1
ATOM 762 C C . ARG A 1 99 ? -15.790 1.340 14.212 1.00 96.44 99 ARG A C 1
ATOM 764 O O . ARG A 1 99 ? -15.698 0.208 14.678 1.00 96.44 99 ARG A O 1
ATOM 771 N N . ARG A 1 100 ? -16.950 1.836 13.767 1.00 95.25 100 ARG A N 1
ATOM 772 C CA . ARG A 1 100 ? -18.190 1.043 13.774 1.00 95.25 100 ARG A CA 1
ATOM 773 C C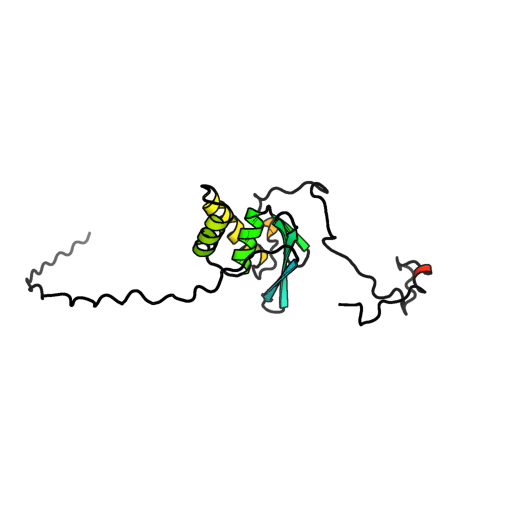 . ARG A 1 100 ? -18.056 -0.196 12.901 1.00 95.25 100 ARG A C 1
ATOM 775 O O . ARG A 1 100 ? -18.491 -1.263 13.322 1.00 95.25 100 ARG A O 1
ATOM 782 N N . GLN A 1 101 ? -17.448 -0.067 11.729 1.00 94.94 101 GLN A N 1
ATOM 783 C CA . GLN A 1 101 ? -17.232 -1.189 10.827 1.00 94.94 101 GLN A CA 1
ATOM 784 C C . GLN A 1 101 ? -16.252 -2.211 11.415 1.00 94.94 101 GLN A C 1
ATOM 786 O O . GLN A 1 101 ? -16.584 -3.389 11.516 1.00 94.94 101 GLN A O 1
ATOM 791 N N . MET A 1 102 ? -15.098 -1.760 11.905 1.00 94.94 102 MET A N 1
ATOM 792 C CA . MET A 1 102 ? -14.083 -2.614 12.525 1.00 94.94 102 MET A CA 1
ATOM 793 C C . MET A 1 102 ? -14.624 -3.344 13.759 1.00 94.94 102 MET A C 1
ATOM 795 O O . MET A 1 102 ? -14.341 -4.526 13.934 1.00 94.94 102 MET A O 1
ATOM 799 N N . GLN A 1 103 ? -15.479 -2.701 14.564 1.00 94.81 103 GLN A N 1
ATOM 800 C CA . GLN A 1 103 ? -16.154 -3.354 15.693 1.00 94.81 103 GLN A CA 1
ATOM 801 C C . GLN A 1 103 ? -17.118 -4.465 15.267 1.00 94.81 103 GLN A C 1
ATOM 803 O O . GLN A 1 103 ? -17.295 -5.425 16.015 1.00 94.81 103 GLN A O 1
ATOM 808 N N . ARG A 1 104 ? -17.761 -4.345 14.100 1.00 92.69 104 ARG A N 1
ATOM 809 C CA . ARG A 1 104 ? -18.626 -5.407 13.562 1.00 92.69 104 ARG A CA 1
ATOM 810 C C . ARG A 1 104 ? -17.795 -6.582 13.046 1.00 92.69 104 ARG A C 1
ATOM 812 O O . ARG A 1 104 ? -18.198 -7.719 13.251 1.00 92.69 104 ARG A O 1
ATOM 819 N N . THR A 1 105 ? -16.658 -6.304 12.408 1.00 89.94 105 THR A N 1
ATOM 820 C CA . THR A 1 105 ? -15.801 -7.327 11.789 1.00 89.94 105 THR A CA 1
ATOM 821 C C . THR A 1 105 ? -14.945 -8.080 12.810 1.00 89.94 105 THR A C 1
ATOM 823 O O . THR A 1 105 ? -14.884 -9.303 12.768 1.00 89.94 105 THR A O 1
ATOM 826 N N . TYR A 1 106 ? -14.306 -7.364 13.739 1.00 88.38 106 TYR A N 1
ATOM 827 C CA . TYR A 1 106 ? -13.306 -7.917 14.666 1.00 88.38 106 TYR A CA 1
ATOM 828 C C . TYR A 1 106 ? -13.732 -7.867 16.141 1.00 88.38 106 TYR A C 1
ATOM 830 O O . TYR A 1 106 ? -13.023 -8.367 17.011 1.00 88.38 106 TYR A O 1
ATOM 838 N N . GLY A 1 107 ? -14.892 -7.280 16.444 1.00 89.31 107 GLY A N 1
ATOM 839 C CA . GLY A 1 107 ? -15.361 -7.081 17.813 1.00 89.31 107 GLY A CA 1
ATOM 840 C C . GLY A 1 107 ? -14.815 -5.809 18.469 1.00 89.31 107 GLY A C 1
ATOM 841 O O . GLY A 1 107 ? -14.066 -5.023 17.888 1.00 89.31 107 GLY A O 1
ATOM 842 N N . LYS A 1 108 ? -15.233 -5.568 19.714 1.00 88.31 108 LYS A N 1
ATOM 843 C CA . LYS A 1 108 ? -14.765 -4.417 20.497 1.00 88.31 108 LYS A CA 1
ATOM 844 C C . LYS A 1 108 ? -13.402 -4.725 21.111 1.00 88.31 108 LYS A C 1
ATOM 846 O O . LYS A 1 108 ? -13.242 -5.750 21.762 1.00 88.31 108 LYS A O 1
ATOM 851 N N . SER A 1 109 ? -12.471 -3.790 20.974 1.00 90.31 109 SER A N 1
ATOM 852 C CA . SER A 1 109 ? -11.165 -3.816 21.631 1.00 90.31 109 SER A CA 1
ATOM 853 C C . SER A 1 109 ? -10.911 -2.471 22.300 1.00 90.31 109 SER A C 1
ATOM 855 O O . SER A 1 109 ? -11.297 -1.436 21.758 1.00 90.31 109 SER A O 1
ATOM 857 N N . ALA A 1 110 ? -10.252 -2.484 23.460 1.00 89.81 110 ALA A N 1
ATOM 858 C CA . ALA A 1 110 ? -9.793 -1.264 24.124 1.00 89.81 110 ALA A CA 1
ATOM 859 C C . ALA A 1 110 ? -8.703 -0.537 23.314 1.00 89.81 110 ALA A C 1
ATOM 861 O O . ALA A 1 110 ? -8.538 0.668 23.458 1.00 89.81 110 ALA A O 1
ATOM 862 N N . GLN A 1 111 ? -7.997 -1.269 22.447 1.00 92.25 111 GLN A N 1
ATOM 863 C CA . GLN A 1 111 ? -6.894 -0.760 21.635 1.00 92.25 111 GLN A CA 1
ATOM 864 C C . GLN A 1 111 ? -7.365 -0.143 20.304 1.00 92.25 111 GLN A C 1
ATOM 866 O O . GLN A 1 111 ? -6.637 0.628 19.692 1.00 92.25 111 GLN A O 1
ATOM 871 N N . LEU A 1 112 ? -8.604 -0.425 19.876 1.00 93.75 112 LEU A N 1
ATOM 872 C CA . LEU A 1 112 ? -9.093 -0.062 18.541 1.00 93.75 112 LEU A CA 1
ATOM 873 C C . LEU A 1 112 ? -9.026 1.444 18.254 1.00 93.75 112 LEU A C 1
ATOM 875 O O . LEU A 1 112 ? -8.705 1.828 17.136 1.00 93.75 112 LEU A O 1
ATOM 879 N N . ASP A 1 113 ? -9.339 2.291 19.236 1.00 94.00 113 ASP A N 1
ATOM 880 C CA . ASP A 1 113 ? -9.320 3.746 19.041 1.00 94.00 113 ASP A CA 1
ATOM 881 C C . ASP A 1 113 ? -7.886 4.269 18.849 1.00 94.00 113 ASP A C 1
ATOM 883 O O . ASP A 1 113 ? -7.656 5.151 18.023 1.00 94.00 113 ASP A O 1
ATOM 887 N N . ALA A 1 114 ? -6.914 3.686 19.558 1.00 93.19 114 ALA A N 1
ATOM 888 C CA . ALA A 1 114 ? -5.502 4.008 19.382 1.00 93.19 114 ALA A CA 1
ATOM 889 C C . ALA A 1 114 ? -4.975 3.486 18.036 1.00 93.19 114 ALA A C 1
ATOM 891 O O . ALA A 1 114 ? -4.332 4.236 17.307 1.00 93.19 114 ALA A O 1
ATOM 892 N N . ASP A 1 115 ? -5.323 2.251 17.659 1.00 93.62 115 ASP A N 1
ATOM 893 C CA . ASP A 1 115 ? -4.947 1.680 16.361 1.00 93.62 115 ASP A CA 1
ATOM 894 C C . ASP A 1 115 ? -5.529 2.499 15.200 1.00 93.62 115 ASP A C 1
ATOM 896 O O . ASP A 1 115 ? -4.843 2.760 14.214 1.00 93.62 115 ASP A O 1
ATOM 900 N N . LEU A 1 116 ? -6.782 2.954 15.317 1.00 95.69 116 LEU A N 1
ATOM 901 C CA . LEU A 1 116 ? -7.399 3.853 14.341 1.00 95.69 116 LEU A CA 1
ATOM 902 C C . LEU A 1 116 ? -6.616 5.154 14.214 1.00 95.69 116 LEU A C 1
ATOM 904 O O . LEU A 1 116 ? -6.283 5.536 13.097 1.00 95.69 116 LEU A O 1
ATOM 908 N N . ALA A 1 117 ? -6.304 5.815 15.329 1.00 94.00 117 ALA A N 1
ATOM 909 C CA . ALA A 1 117 ? -5.559 7.066 15.304 1.00 94.00 117 ALA A CA 1
ATOM 910 C C . ALA A 1 117 ? -4.191 6.894 14.622 1.00 94.00 117 ALA A C 1
ATOM 912 O O . ALA A 1 117 ? -3.898 7.603 13.659 1.00 94.00 117 ALA A O 1
ATOM 913 N N . SER A 1 118 ? -3.404 5.903 15.052 1.00 92.00 118 SER A N 1
ATOM 914 C CA . SER A 1 118 ? -2.059 5.658 14.523 1.00 92.00 118 SER A CA 1
ATOM 915 C C . SER A 1 118 ? -2.062 5.250 13.049 1.00 92.00 118 SER A C 1
ATOM 917 O O . SER A 1 118 ? -1.241 5.734 12.273 1.00 92.00 118 SER A O 1
ATOM 919 N N . ILE A 1 119 ? -2.987 4.383 12.621 1.00 94.50 119 ILE A N 1
ATOM 920 C CA . ILE A 1 119 ? -3.035 3.946 11.219 1.00 94.50 119 ILE A CA 1
ATOM 921 C C . ILE A 1 119 ? -3.602 5.040 10.305 1.00 94.50 119 ILE A C 1
ATOM 923 O O . ILE A 1 119 ? -3.156 5.162 9.166 1.00 94.50 119 ILE A O 1
ATOM 927 N N . TYR A 1 120 ? -4.532 5.878 10.773 1.00 95.56 120 TYR A N 1
ATOM 928 C CA . TYR A 1 120 ? -4.978 7.037 9.992 1.00 95.56 120 TYR A CA 1
ATOM 929 C C . TYR A 1 120 ? -3.857 8.060 9.800 1.00 95.56 120 TYR A C 1
ATOM 931 O O . TYR A 1 120 ? -3.712 8.591 8.702 1.00 95.56 120 TYR A O 1
ATOM 939 N N . GLU A 1 121 ? -3.053 8.315 10.832 1.00 92.12 121 GLU A N 1
ATOM 940 C CA . GLU A 1 121 ? -1.876 9.181 10.728 1.00 92.12 121 GLU A CA 1
ATOM 941 C C . GLU A 1 121 ? -0.836 8.601 9.759 1.00 92.12 121 GLU A C 1
ATOM 943 O O . GLU A 1 121 ? -0.352 9.307 8.875 1.00 92.12 121 GLU A O 1
ATOM 948 N N . LEU A 1 122 ? -0.570 7.294 9.844 1.00 92.00 122 LEU A N 1
ATOM 949 C CA . LEU A 1 122 ? 0.277 6.575 8.892 1.00 92.00 122 LEU A CA 1
ATOM 950 C C . LEU A 1 122 ? -0.223 6.736 7.449 1.00 92.00 122 LEU A C 1
ATOM 952 O O . LEU A 1 122 ? 0.560 7.057 6.556 1.00 92.00 122 LEU A O 1
ATOM 956 N N . VAL A 1 123 ? -1.516 6.508 7.200 1.00 93.81 123 VAL A N 1
ATOM 957 C CA . VAL A 1 123 ? -2.099 6.655 5.858 1.00 93.81 123 VAL A CA 1
ATOM 958 C C . VAL A 1 123 ? -2.019 8.105 5.397 1.00 93.81 123 VAL A C 1
ATOM 960 O O . VAL A 1 123 ? -1.656 8.345 4.247 1.00 93.81 123 VAL A O 1
ATOM 963 N N . ALA A 1 124 ? -2.277 9.076 6.275 1.00 91.94 124 ALA A N 1
ATOM 964 C CA . ALA A 1 124 ? -2.114 10.489 5.957 1.00 91.94 124 ALA A CA 1
ATOM 965 C C . ALA A 1 124 ? -0.669 10.798 5.539 1.00 91.94 124 ALA A C 1
ATOM 967 O O . ALA A 1 124 ? -0.466 11.389 4.488 1.00 91.94 124 ALA A O 1
ATOM 968 N N . ALA A 1 125 ? 0.338 10.307 6.266 1.00 89.44 125 ALA A N 1
ATOM 969 C CA . ALA A 1 125 ? 1.745 10.483 5.901 1.00 89.44 125 ALA A CA 1
ATOM 970 C C . ALA A 1 125 ? 2.107 9.794 4.570 1.00 89.44 125 ALA A C 1
ATOM 972 O O . ALA A 1 125 ? 2.839 10.345 3.750 1.00 89.44 125 ALA A O 1
ATOM 973 N N . MET A 1 126 ? 1.572 8.598 4.315 1.00 89.44 126 MET A N 1
ATOM 974 C CA . MET A 1 126 ? 1.821 7.853 3.071 1.00 89.44 126 MET A CA 1
ATOM 975 C C . MET A 1 126 ? 1.131 8.477 1.849 1.00 89.44 126 MET A C 1
ATOM 977 O O . MET A 1 126 ? 1.572 8.271 0.716 1.00 89.44 126 MET A O 1
ATOM 981 N N . THR A 1 127 ? 0.060 9.237 2.073 1.00 90.19 127 THR A N 1
ATOM 982 C CA . THR A 1 127 ? -0.720 9.920 1.033 1.00 90.19 127 THR A CA 1
ATOM 983 C C . THR A 1 127 ? -0.387 11.409 0.906 1.00 90.19 127 THR A C 1
ATOM 985 O O . THR A 1 127 ? -0.737 12.013 -0.108 1.00 90.19 127 THR A O 1
ATOM 988 N N . ASP A 1 128 ? 0.320 11.984 1.883 1.00 87.06 128 ASP A N 1
ATOM 989 C CA . ASP A 1 128 ? 0.699 13.396 1.938 1.00 87.06 128 ASP A CA 1
ATOM 990 C C . ASP A 1 128 ? 1.406 13.826 0.648 1.00 87.06 128 ASP A C 1
ATOM 992 O O . ASP A 1 128 ? 2.273 13.098 0.177 1.00 87.06 128 ASP A O 1
ATOM 996 N N . PRO A 1 129 ? 1.079 14.980 0.045 1.00 77.81 129 PRO A N 1
ATOM 997 C CA . PRO A 1 129 ? 1.673 15.423 -1.213 1.00 77.81 129 PRO A CA 1
ATOM 998 C C . PRO A 1 129 ? 3.154 15.828 -1.135 1.00 77.81 129 PRO A C 1
ATOM 1000 O O . PRO A 1 129 ? 3.774 16.053 -2.177 1.00 77.81 129 PRO A O 1
ATOM 1003 N N . GLY A 1 130 ? 3.734 15.924 0.060 1.00 75.88 130 GLY A N 1
ATOM 1004 C CA . GLY A 1 130 ? 5.127 16.276 0.281 1.00 75.88 130 GLY A CA 1
ATOM 1005 C C . GLY A 1 130 ? 6.125 15.261 -0.283 1.00 75.88 130 GLY A C 1
ATOM 1006 O O . GLY A 1 130 ? 5.808 14.113 -0.634 1.00 75.88 130 GLY A O 1
ATOM 1007 N N . TYR A 1 131 ? 7.374 15.717 -0.374 1.00 65.44 131 TYR A N 1
ATOM 1008 C CA . TYR A 1 131 ? 8.535 14.914 -0.777 1.00 65.44 131 TYR A CA 1
ATOM 1009 C C . TYR A 1 131 ? 9.285 14.322 0.416 1.00 65.44 131 TYR A C 1
ATOM 1011 O O . TYR A 1 131 ? 10.249 13.583 0.222 1.00 65.44 131 TYR A O 1
ATOM 1019 N N . ASP A 1 132 ? 8.845 14.631 1.634 1.00 70.88 132 ASP A N 1
ATOM 1020 C CA . ASP A 1 132 ? 9.463 14.103 2.836 1.00 70.88 132 ASP A CA 1
ATOM 1021 C C . ASP A 1 132 ? 9.318 12.579 2.880 1.00 70.88 132 ASP A C 1
ATOM 1023 O O . ASP A 1 132 ? 8.395 11.985 2.308 1.00 70.88 132 ASP A O 1
ATOM 1027 N N . CYS A 1 133 ? 10.297 11.941 3.515 1.00 70.88 133 CYS A N 1
ATOM 1028 C CA . CYS A 1 133 ? 10.316 10.508 3.750 1.00 70.88 133 CYS A CA 1
ATOM 1029 C C . CYS A 1 133 ? 9.267 10.179 4.828 1.00 70.88 133 CYS A C 1
ATOM 1031 O O . CYS A 1 133 ? 9.502 10.486 6.002 1.00 70.88 133 CYS A O 1
ATOM 1033 N N . PRO A 1 134 ? 8.127 9.555 4.480 1.00 71.62 134 PRO A N 1
ATOM 1034 C CA . PRO A 1 134 ? 7.041 9.331 5.432 1.00 71.62 134 PRO A CA 1
ATOM 1035 C C . PRO A 1 134 ? 7.466 8.348 6.522 1.00 71.62 134 PRO A C 1
ATOM 1037 O O . PRO A 1 134 ? 7.115 8.513 7.682 1.00 71.62 134 PRO A O 1
ATOM 1040 N N . THR A 1 135 ? 8.307 7.372 6.177 1.00 71.00 135 THR A N 1
ATOM 1041 C CA . THR A 1 135 ? 8.855 6.393 7.123 1.00 71.00 135 THR A CA 1
ATOM 1042 C C . THR A 1 135 ? 9.878 7.002 8.085 1.00 71.00 135 THR A C 1
ATOM 1044 O O . THR A 1 135 ? 10.043 6.511 9.199 1.00 71.00 135 THR A O 1
ATOM 1047 N N . CYS A 1 136 ? 10.542 8.095 7.705 1.00 70.44 136 CYS A N 1
ATOM 1048 C CA . CYS A 1 136 ? 11.540 8.763 8.539 1.00 70.44 136 CYS A CA 1
ATOM 1049 C C . CYS A 1 136 ? 10.902 9.554 9.691 1.00 70.44 136 CYS A C 1
ATOM 1051 O O . CYS A 1 136 ? 11.523 9.712 10.739 1.00 70.44 136 CYS A O 1
ATOM 1053 N N . ALA A 1 137 ? 9.666 10.026 9.504 1.00 62.62 137 ALA A N 1
ATOM 1054 C CA . ALA A 1 137 ? 8.886 10.733 10.518 1.00 62.62 137 ALA A CA 1
ATOM 1055 C C . ALA A 1 137 ? 8.092 9.791 11.444 1.00 62.62 137 ALA A C 1
ATOM 1057 O O . ALA A 1 137 ? 7.439 10.262 12.371 1.00 62.62 137 ALA A O 1
ATOM 1058 N N . LEU A 1 138 ? 8.178 8.472 11.226 1.00 69.31 138 LEU A N 1
ATOM 1059 C CA . LEU A 1 138 ? 7.481 7.438 11.997 1.00 69.31 138 LEU A CA 1
ATOM 1060 C C . LEU A 1 138 ? 8.481 6.580 12.803 1.00 69.31 138 LEU A C 1
ATOM 1062 O O . LEU A 1 138 ? 8.606 5.378 12.558 1.00 69.31 138 LEU A O 1
ATOM 1066 N N . PRO A 1 139 ? 9.235 7.170 13.753 1.00 57.69 139 PRO A N 1
ATOM 1067 C CA . PRO A 1 139 ? 10.346 6.501 14.435 1.00 57.69 139 PRO A CA 1
ATOM 1068 C C . PRO A 1 139 ? 9.918 5.320 15.315 1.00 57.69 139 PRO A C 1
ATOM 1070 O O . PRO A 1 139 ? 10.751 4.484 15.656 1.00 57.69 139 PRO A O 1
ATOM 1073 N N . GLU A 1 140 ? 8.642 5.246 15.688 1.00 65.38 140 GLU A N 1
ATOM 1074 C CA . GLU A 1 140 ? 8.114 4.212 16.581 1.00 65.38 140 GLU A CA 1
ATOM 1075 C C . GLU A 1 140 ? 7.694 2.930 15.849 1.00 65.38 140 GLU A C 1
ATOM 1077 O O . GLU A 1 140 ? 7.372 1.935 16.499 1.00 65.38 140 GLU A O 1
ATOM 1082 N N . LEU A 1 141 ? 7.714 2.912 14.509 1.00 70.31 141 LEU A N 1
ATOM 1083 C CA . LEU A 1 141 ? 7.384 1.703 13.761 1.00 70.31 141 LEU A CA 1
ATOM 1084 C C . LEU A 1 141 ? 8.533 0.686 13.840 1.00 70.31 141 LEU A C 1
ATOM 1086 O O . LEU A 1 141 ? 9.654 0.985 13.411 1.00 70.31 141 LEU A O 1
ATOM 1090 N N . PRO A 1 142 ? 8.276 -0.540 14.335 1.00 74.44 142 PRO A N 1
ATOM 1091 C CA . PRO A 1 142 ? 9.275 -1.596 14.335 1.00 74.44 142 PRO A CA 1
ATOM 1092 C C . PRO A 1 142 ? 9.714 -1.899 12.904 1.00 74.44 142 PRO A C 1
ATOM 1094 O O . PRO A 1 142 ? 8.885 -2.121 12.018 1.00 74.44 142 PRO A O 1
ATOM 1097 N N . ARG A 1 143 ? 11.026 -1.947 12.671 1.00 76.38 143 ARG A N 1
ATOM 1098 C CA . ARG A 1 143 ? 11.553 -2.458 11.405 1.00 76.38 143 ARG A CA 1
ATOM 1099 C C . ARG A 1 143 ? 11.492 -3.976 11.435 1.00 76.38 143 ARG A C 1
ATOM 1101 O O . ARG A 1 143 ? 12.009 -4.591 12.362 1.00 76.38 143 ARG A O 1
ATOM 1108 N N . ALA A 1 144 ? 10.865 -4.558 10.421 1.00 75.75 144 ALA A N 1
ATOM 1109 C CA . ALA A 1 144 ? 10.913 -5.995 10.218 1.00 75.75 144 ALA A CA 1
ATOM 1110 C C . ALA A 1 144 ? 12.346 -6.423 9.869 1.00 75.75 144 ALA A C 1
ATOM 1112 O O . ALA A 1 144 ? 13.045 -5.728 9.125 1.00 75.75 144 ALA A O 1
ATOM 1113 N N . ASP A 1 145 ? 12.770 -7.578 10.379 1.00 78.25 145 ASP A N 1
ATOM 1114 C CA . ASP A 1 145 ? 14.051 -8.165 9.999 1.00 78.25 145 ASP A CA 1
ATOM 1115 C C . ASP A 1 145 ? 14.043 -8.539 8.511 1.00 78.25 145 ASP A C 1
ATOM 1117 O O . ASP A 1 145 ? 13.008 -8.919 7.944 1.00 78.25 145 ASP A O 1
ATOM 1121 N N . LEU A 1 146 ? 15.211 -8.471 7.870 1.00 75.56 146 LEU A N 1
ATOM 1122 C CA . LEU A 1 146 ? 15.361 -8.882 6.476 1.00 75.56 146 LEU A CA 1
ATOM 1123 C C . LEU A 1 146 ? 14.933 -10.347 6.315 1.00 75.56 146 LEU A C 1
ATOM 1125 O O . LEU A 1 146 ? 15.400 -11.220 7.043 1.00 75.56 146 LEU A O 1
ATOM 1129 N N . PHE A 1 147 ? 14.054 -10.608 5.344 1.00 75.69 147 PHE A N 1
ATOM 1130 C CA . PHE A 1 147 ? 13.519 -11.943 5.033 1.00 75.69 147 PHE A CA 1
ATOM 1131 C C . PHE A 1 147 ? 12.695 -12.606 6.154 1.00 75.69 147 PHE A C 1
ATOM 1133 O O . PHE A 1 147 ? 12.477 -13.814 6.121 1.00 75.69 147 PHE A O 1
ATOM 1140 N N . SER A 1 148 ? 12.194 -11.833 7.123 1.00 79.38 148 SER A N 1
ATOM 1141 C CA . SER A 1 148 ? 11.342 -12.349 8.209 1.00 79.38 148 SER A CA 1
ATOM 1142 C C . SER A 1 148 ? 9.911 -12.685 7.791 1.00 79.38 148 SER A C 1
ATOM 1144 O O . SER A 1 148 ? 9.236 -13.458 8.466 1.00 79.38 148 SER A O 1
ATOM 1146 N N . THR A 1 149 ? 9.438 -12.110 6.685 1.00 75.06 149 THR A N 1
ATOM 1147 C CA . THR A 1 149 ? 8.084 -12.331 6.168 1.00 75.06 149 THR A CA 1
ATOM 1148 C C . THR A 1 149 ? 8.155 -13.119 4.860 1.00 75.06 149 THR A C 1
ATOM 1150 O O . THR A 1 149 ? 8.897 -12.713 3.958 1.00 75.06 149 THR A O 1
ATOM 1153 N N . PRO A 1 150 ? 7.397 -14.221 4.714 1.00 74.31 150 PRO A N 1
ATOM 1154 C CA . PRO A 1 150 ? 7.279 -14.928 3.446 1.00 74.31 150 PRO A CA 1
ATOM 1155 C C . PRO A 1 150 ? 6.775 -13.993 2.340 1.00 74.31 150 PRO A C 1
ATOM 1157 O O . PRO A 1 150 ? 5.781 -13.291 2.507 1.00 74.31 150 PRO A O 1
ATOM 1160 N N . VAL A 1 151 ? 7.450 -13.986 1.191 1.00 73.38 151 VAL A N 1
ATOM 1161 C CA . VAL A 1 151 ? 7.052 -13.165 0.042 1.00 73.38 151 VAL A CA 1
ATOM 1162 C C . VAL A 1 151 ? 6.313 -14.047 -0.959 1.00 73.38 151 VAL A C 1
ATOM 1164 O O . VAL A 1 151 ? 6.921 -14.875 -1.630 1.00 73.38 151 VAL A O 1
ATOM 1167 N N . HIS A 1 152 ? 4.997 -13.863 -1.072 1.00 73.62 152 HIS A N 1
ATOM 1168 C CA . HIS A 1 152 ? 4.161 -14.625 -2.012 1.00 73.62 152 HIS A CA 1
ATOM 1169 C C . HIS A 1 152 ? 4.209 -14.091 -3.452 1.00 73.62 152 HIS A C 1
ATOM 1171 O O . HIS A 1 152 ? 3.944 -14.830 -4.397 1.00 73.62 152 HIS A O 1
ATOM 1177 N N . ALA A 1 153 ? 4.571 -12.818 -3.626 1.00 81.44 153 ALA A N 1
ATOM 1178 C CA . ALA A 1 153 ? 4.786 -12.176 -4.919 1.00 81.44 153 ALA A CA 1
ATOM 1179 C C . ALA A 1 153 ? 5.812 -11.038 -4.775 1.00 81.44 153 ALA A C 1
ATOM 1181 O O . ALA A 1 153 ? 5.815 -10.370 -3.729 1.00 81.44 153 ALA A O 1
ATOM 1182 N N . PRO A 1 154 ? 6.655 -10.784 -5.795 1.00 81.06 154 PRO A N 1
ATOM 1183 C CA . PRO A 1 154 ? 7.686 -9.752 -5.732 1.00 81.06 154 PRO A CA 1
ATOM 1184 C C . PRO A 1 154 ? 7.089 -8.367 -5.451 1.00 81.06 154 PRO A C 1
ATOM 1186 O O . PRO A 1 154 ? 5.991 -8.045 -5.903 1.00 81.06 154 PRO A O 1
ATOM 1189 N N . TYR A 1 155 ? 7.824 -7.545 -4.698 1.00 78.75 155 TYR A N 1
ATOM 1190 C CA . TYR A 1 155 ? 7.429 -6.164 -4.394 1.00 78.75 155 TYR A CA 1
ATOM 1191 C C . TYR A 1 155 ? 7.700 -5.204 -5.554 1.00 78.75 155 TYR A C 1
ATOM 1193 O O . TYR A 1 155 ? 6.929 -4.279 -5.792 1.00 78.75 155 TYR A O 1
ATOM 1201 N N . LYS A 1 156 ? 8.783 -5.453 -6.293 1.00 79.50 156 LYS A N 1
ATOM 1202 C CA . LYS A 1 156 ? 9.177 -4.729 -7.497 1.00 79.50 156 LYS A CA 1
ATOM 1203 C C . LYS A 1 156 ? 9.760 -5.725 -8.493 1.00 79.50 156 LYS A C 1
ATOM 1205 O O . LYS A 1 156 ? 10.479 -6.641 -8.095 1.00 79.50 156 LYS A O 1
ATOM 1210 N N . VAL A 1 157 ? 9.455 -5.530 -9.771 1.00 84.44 157 VAL A N 1
ATOM 1211 C CA . VAL A 1 157 ? 10.048 -6.280 -10.880 1.00 84.44 157 VAL A CA 1
ATOM 1212 C C . VAL A 1 157 ? 10.496 -5.283 -11.938 1.00 84.44 157 VAL A C 1
ATOM 1214 O O . VAL A 1 157 ? 9.728 -4.397 -12.307 1.00 84.44 157 VAL A O 1
ATOM 1217 N N . ASP A 1 158 ? 11.722 -5.446 -12.427 1.00 85.75 158 ASP A N 1
ATOM 1218 C CA . ASP A 1 158 ? 12.199 -4.769 -13.628 1.00 85.75 158 ASP A CA 1
ATOM 1219 C C . ASP A 1 158 ? 12.029 -5.739 -14.806 1.00 85.75 158 ASP A C 1
ATOM 1221 O O . ASP A 1 158 ? 12.588 -6.838 -14.806 1.00 85.75 158 ASP A O 1
ATOM 1225 N N . LEU A 1 159 ? 11.204 -5.366 -15.787 1.00 86.75 159 LEU A N 1
ATOM 1226 C CA . LEU A 1 159 ? 10.898 -6.205 -16.946 1.00 86.75 159 LEU A CA 1
ATOM 1227 C C . LEU A 1 159 ? 11.698 -5.738 -18.165 1.00 86.75 159 LEU A C 1
ATOM 1229 O O . LEU A 1 159 ? 11.511 -4.622 -18.654 1.00 86.75 159 LEU A O 1
ATOM 1233 N N . ALA A 1 160 ? 12.556 -6.610 -18.694 1.00 89.31 160 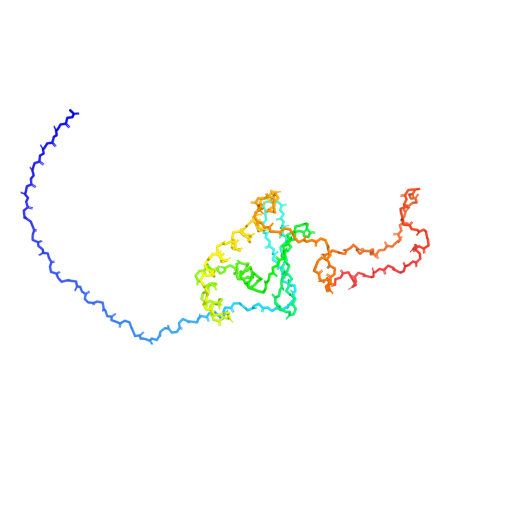ALA A N 1
ATOM 1234 C CA . ALA A 1 160 ? 13.220 -6.378 -19.969 1.00 89.31 160 ALA A CA 1
ATOM 1235 C C . ALA A 1 160 ? 12.222 -6.591 -21.116 1.00 89.31 160 ALA A C 1
ATOM 1237 O O . ALA A 1 160 ? 11.921 -7.716 -21.502 1.00 89.31 160 ALA A O 1
ATOM 1238 N N . ILE A 1 161 ? 11.703 -5.492 -21.664 1.00 91.06 161 ILE A N 1
ATOM 1239 C CA . ILE A 1 161 ? 10.774 -5.525 -22.802 1.00 91.06 161 ILE A CA 1
ATOM 1240 C C . ILE A 1 161 ? 11.456 -6.066 -24.064 1.00 91.06 161 ILE A C 1
ATOM 1242 O O . ILE A 1 161 ? 10.861 -6.809 -24.845 1.00 91.06 161 ILE A O 1
ATOM 1246 N N . THR A 1 162 ? 12.713 -5.684 -24.270 1.00 90.81 162 THR A N 1
ATOM 1247 C CA . THR A 1 162 ? 13.550 -6.152 -25.369 1.00 90.81 162 THR A CA 1
ATOM 1248 C C . THR A 1 162 ? 15.011 -6.119 -24.951 1.00 90.81 162 THR A C 1
ATOM 1250 O O . THR A 1 162 ? 15.434 -5.236 -24.205 1.00 90.81 162 THR A O 1
ATOM 1253 N N . TYR A 1 163 ? 15.778 -7.074 -25.464 1.00 91.50 163 TYR A N 1
ATOM 1254 C CA . TYR A 1 163 ? 17.237 -7.054 -25.415 1.00 91.50 163 TYR A CA 1
ATOM 1255 C C . TYR A 1 163 ? 17.854 -6.542 -26.722 1.00 91.50 163 TYR A C 1
ATOM 1257 O O . TYR A 1 163 ? 19.072 -6.386 -26.803 1.00 91.50 163 TYR A O 1
ATOM 1265 N N . GLY A 1 164 ? 17.027 -6.259 -27.734 1.00 87.69 164 GLY A N 1
ATOM 1266 C CA . GLY A 1 164 ? 17.459 -5.624 -28.969 1.00 87.69 164 GLY A CA 1
ATOM 1267 C C . GLY A 1 164 ? 17.904 -4.192 -28.693 1.00 87.69 164 GLY A C 1
ATOM 1268 O O . GLY A 1 164 ? 17.137 -3.377 -28.183 1.00 87.69 164 GLY A O 1
ATOM 1269 N N . CYS A 1 165 ? 19.149 -3.883 -29.038 1.00 87.44 165 CYS A N 1
ATOM 1270 C CA . CYS A 1 165 ? 19.746 -2.570 -28.846 1.00 87.44 165 CYS A CA 1
ATOM 1271 C C . CYS A 1 165 ?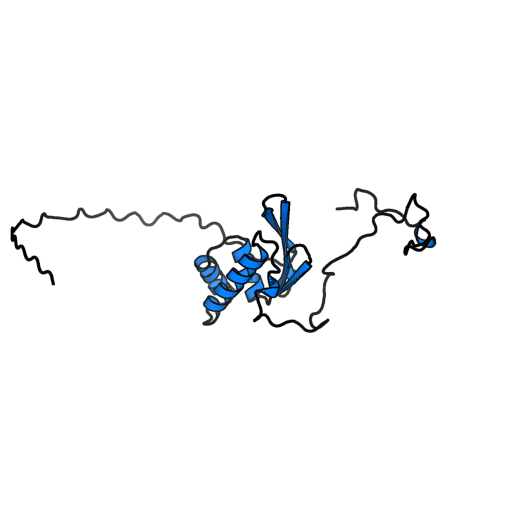 20.496 -2.173 -30.120 1.00 87.44 165 CYS A C 1
ATOM 1273 O O . CYS A 1 165 ? 21.226 -2.976 -30.691 1.00 87.44 165 CYS A O 1
ATOM 1275 N N . ASN A 1 166 ? 20.313 -0.932 -30.571 1.00 89.88 166 ASN A N 1
ATOM 1276 C CA . ASN A 1 166 ? 21.026 -0.363 -31.719 1.00 89.88 166 ASN A CA 1
ATOM 1277 C C . ASN A 1 166 ? 22.381 0.259 -31.337 1.00 89.88 166 ASN A C 1
ATOM 1279 O O . ASN A 1 166 ? 23.089 0.755 -32.210 1.00 89.88 166 ASN A O 1
ATOM 1283 N N . ASN A 1 167 ? 22.719 0.253 -30.046 1.00 87.88 167 ASN A N 1
ATOM 1284 C CA . ASN A 1 167 ? 23.977 0.763 -29.517 1.00 87.88 167 ASN A CA 1
ATOM 1285 C C . ASN A 1 167 ? 24.868 -0.396 -29.054 1.00 87.88 167 ASN A C 1
ATOM 1287 O O . ASN A 1 167 ? 24.441 -1.228 -28.253 1.00 87.88 167 ASN A O 1
ATOM 1291 N N . GLU A 1 168 ? 26.127 -0.391 -29.482 1.00 84.56 168 GLU A N 1
ATOM 1292 C CA . GLU A 1 168 ? 27.157 -1.358 -29.079 1.00 84.56 168 GLU A CA 1
ATOM 1293 C C . GLU A 1 168 ? 27.997 -0.793 -27.925 1.00 84.56 168 GLU A C 1
ATOM 1295 O O . GLU A 1 168 ? 29.190 -0.518 -28.051 1.00 84.56 168 GLU A O 1
ATOM 1300 N N . CYS A 1 169 ? 27.349 -0.532 -26.788 1.00 89.88 169 CYS A N 1
ATOM 1301 C CA . CYS A 1 169 ? 28.025 0.072 -25.644 1.00 89.88 169 CYS A CA 1
ATOM 1302 C C . CYS A 1 169 ? 29.102 -0.887 -25.091 1.00 89.88 169 CYS A C 1
ATOM 1304 O O . CYS A 1 169 ? 28.747 -1.978 -24.639 1.00 89.88 169 CYS A O 1
ATOM 1306 N N . PRO A 1 170 ? 30.386 -0.484 -25.006 1.00 88.75 170 PRO A N 1
ATOM 1307 C CA . PRO A 1 170 ? 31.471 -1.363 -24.545 1.00 88.75 170 PRO A CA 1
ATOM 1308 C C . PRO A 1 170 ? 31.361 -1.754 -23.061 1.00 88.75 170 PRO A C 1
ATOM 1310 O O . PRO A 1 170 ? 32.073 -2.635 -22.594 1.00 88.75 170 PRO A O 1
ATOM 1313 N N . HIS A 1 171 ? 30.474 -1.095 -22.316 1.00 91.94 171 HIS A N 1
ATOM 1314 C CA . HIS A 1 171 ? 30.211 -1.309 -20.893 1.00 91.94 171 HIS A CA 1
ATOM 1315 C C . HIS A 1 171 ? 28.782 -1.828 -20.640 1.00 91.94 171 HIS A C 1
ATOM 1317 O O . HIS A 1 171 ? 28.217 -1.598 -19.567 1.00 91.94 171 HIS A O 1
ATOM 1323 N N . CYS A 1 172 ? 28.130 -2.432 -21.641 1.00 90.25 172 CYS A N 1
ATOM 1324 C CA . CYS A 1 172 ? 26.797 -2.996 -21.452 1.00 90.25 172 CYS A CA 1
ATOM 1325 C C . CYS A 1 172 ? 26.874 -4.210 -20.518 1.00 90.25 172 CYS A C 1
ATOM 1327 O O . CYS A 1 172 ? 27.631 -5.140 -20.774 1.00 90.25 172 CYS A O 1
ATOM 1329 N N . TYR A 1 173 ? 26.072 -4.212 -19.452 1.00 90.00 173 TYR A N 1
ATOM 1330 C CA . TYR A 1 173 ? 25.959 -5.377 -18.571 1.00 90.00 173 TYR A CA 1
ATOM 1331 C C . TYR A 1 173 ? 25.130 -6.508 -19.204 1.00 90.00 173 TYR A C 1
ATOM 1333 O O . TYR A 1 173 ? 25.152 -7.628 -18.703 1.00 90.00 173 TYR A O 1
ATOM 1341 N N . ASN A 1 174 ? 24.366 -6.218 -20.266 1.00 89.56 174 ASN A N 1
ATOM 1342 C CA . ASN A 1 174 ? 23.569 -7.220 -20.958 1.00 89.56 174 ASN A CA 1
ATOM 1343 C C . ASN A 1 174 ? 24.471 -8.104 -21.824 1.00 89.56 174 ASN A C 1
ATOM 1345 O O . ASN A 1 174 ? 25.206 -7.597 -22.674 1.00 89.56 174 ASN A O 1
ATOM 1349 N N . GLU A 1 175 ? 24.377 -9.417 -21.642 1.00 87.06 175 GLU A N 1
ATOM 1350 C CA . GLU A 1 175 ? 25.175 -10.363 -22.412 1.00 87.06 175 GLU A CA 1
ATOM 1351 C C . GLU A 1 175 ? 24.755 -10.363 -23.894 1.00 87.06 175 GLU A C 1
ATOM 1353 O O . GLU A 1 175 ? 23.557 -10.402 -24.193 1.00 87.06 175 GLU A O 1
ATOM 1358 N N . PRO A 1 176 ? 25.705 -10.379 -24.852 1.00 86.31 176 PRO A N 1
ATOM 1359 C CA . PRO A 1 176 ? 25.382 -10.441 -26.282 1.00 86.31 176 PRO A CA 1
ATOM 1360 C 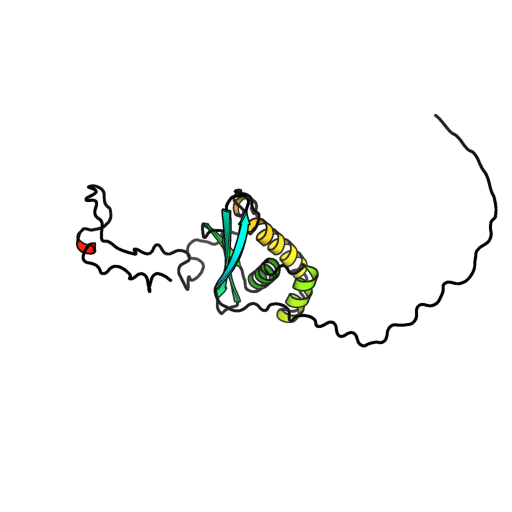C . PRO A 1 176 ? 24.529 -11.657 -26.677 1.00 86.31 176 PRO A C 1
ATOM 1362 O O . PRO A 1 176 ? 23.799 -11.625 -27.667 1.00 86.31 176 PRO A O 1
ATOM 1365 N N . THR A 1 177 ? 24.586 -12.726 -25.881 1.00 88.88 177 THR A N 1
ATOM 1366 C CA . THR A 1 177 ? 23.766 -13.938 -26.016 1.00 88.88 177 THR A CA 1
ATOM 1367 C C . THR A 1 177 ? 22.271 -13.676 -25.824 1.00 88.88 177 THR A C 1
ATOM 1369 O O . THR A 1 177 ? 21.464 -14.453 -26.329 1.00 88.88 177 THR A O 1
ATOM 1372 N N . HIS A 1 178 ? 21.880 -12.585 -25.156 1.00 89.75 178 HIS A N 1
ATOM 1373 C CA . HIS A 1 178 ? 20.478 -12.212 -24.965 1.00 89.75 178 HIS A CA 1
ATOM 1374 C C . HIS A 1 178 ? 19.871 -11.476 -26.165 1.00 89.75 178 HIS A C 1
ATOM 1376 O O . HIS A 1 178 ? 18.651 -11.406 -26.271 1.00 89.75 178 HIS A O 1
ATOM 1382 N N . TYR A 1 179 ? 20.667 -10.929 -27.090 1.00 87.56 179 TYR A N 1
ATOM 1383 C CA . TYR A 1 179 ? 20.135 -10.123 -28.203 1.00 87.56 179 TYR A CA 1
ATOM 1384 C C . TYR A 1 179 ? 19.133 -10.868 -29.104 1.00 87.56 179 TYR A C 1
ATOM 1386 O O . TYR A 1 179 ? 18.171 -10.240 -29.547 1.00 87.56 179 TYR A O 1
ATOM 1394 N N . PRO A 1 180 ? 19.282 -12.184 -29.361 1.00 89.25 180 PRO A N 1
ATOM 1395 C CA . PRO A 1 180 ? 18.297 -12.948 -30.123 1.00 89.25 180 PRO A CA 1
ATOM 1396 C C . PRO A 1 180 ? 17.021 -13.295 -29.342 1.00 89.25 180 PRO A C 1
ATOM 1398 O O . PRO A 1 180 ? 16.107 -13.879 -29.925 1.00 89.25 180 PRO A O 1
ATOM 1401 N N . MET A 1 181 ? 16.946 -13.009 -28.034 1.00 91.94 181 MET A N 1
ATOM 1402 C CA . MET A 1 181 ? 15.753 -13.309 -27.243 1.00 91.94 181 MET A CA 1
ATOM 1403 C C . MET A 1 181 ? 14.550 -12.529 -27.775 1.00 91.94 181 MET A C 1
ATOM 1405 O O . MET A 1 181 ? 14.633 -11.338 -28.088 1.00 91.94 181 MET A O 1
ATOM 1409 N N . ALA A 1 182 ? 13.411 -13.215 -27.860 1.00 90.62 182 ALA A N 1
ATOM 1410 C CA . ALA A 1 182 ? 12.175 -12.611 -28.323 1.00 90.62 182 ALA A CA 1
ATOM 1411 C C . ALA A 1 182 ? 11.797 -11.416 -27.439 1.00 90.62 182 ALA A C 1
ATOM 1413 O O . ALA A 1 182 ? 11.783 -11.503 -26.212 1.00 90.62 182 ALA A O 1
ATOM 1414 N N . SER A 1 183 ? 11.478 -10.297 -28.084 1.00 92.06 183 SER A N 1
ATOM 1415 C CA . SER A 1 183 ? 10.947 -9.127 -27.389 1.00 92.06 183 SER A CA 1
ATOM 1416 C C . SER A 1 183 ? 9.494 -9.369 -26.989 1.00 92.06 183 SER A C 1
ATOM 1418 O O . SER A 1 183 ? 8.753 -10.036 -27.716 1.00 92.06 183 SER A O 1
ATOM 1420 N N . LEU A 1 184 ? 9.066 -8.782 -25.872 1.00 91.81 184 LEU A N 1
ATOM 1421 C CA . LEU A 1 184 ? 7.651 -8.730 -25.527 1.00 91.81 184 LEU A CA 1
ATOM 1422 C C . LEU A 1 184 ? 6.905 -7.888 -26.565 1.00 91.81 184 LEU A C 1
ATOM 1424 O O . LEU A 1 184 ? 7.236 -6.720 -26.797 1.00 91.81 184 LEU A O 1
ATOM 1428 N N . SER A 1 185 ? 5.876 -8.477 -27.176 1.00 89.69 185 SER A N 1
ATOM 1429 C CA . SER A 1 185 ? 4.963 -7.732 -28.041 1.00 89.69 185 SER A CA 1
ATOM 1430 C C . SER A 1 185 ? 4.189 -6.701 -27.217 1.00 89.69 185 SER A C 1
ATOM 1432 O O . SER A 1 185 ? 4.021 -6.869 -26.009 1.00 89.69 185 SER A O 1
ATOM 1434 N N . LYS A 1 186 ? 3.712 -5.629 -27.857 1.00 88.75 186 LYS A N 1
ATOM 1435 C CA . LYS A 1 186 ? 3.027 -4.527 -27.156 1.00 88.75 186 LYS A CA 1
ATOM 1436 C C . LYS A 1 186 ? 1.773 -4.987 -26.415 1.00 88.75 186 LYS A C 1
ATOM 1438 O O . LYS A 1 186 ? 1.438 -4.430 -25.378 1.00 88.75 186 LYS A O 1
ATOM 1443 N N . GLU A 1 187 ? 1.103 -6.006 -26.938 1.00 90.81 187 GLU A N 1
ATOM 1444 C CA . GLU A 1 187 ? -0.082 -6.620 -26.341 1.00 90.81 187 GLU A CA 1
ATOM 1445 C C . GLU A 1 187 ? 0.227 -7.282 -24.994 1.00 90.81 187 GLU A C 1
ATOM 1447 O O . GLU A 1 187 ? -0.666 -7.402 -24.169 1.00 90.81 187 GLU A O 1
ATOM 1452 N N . HIS A 1 188 ? 1.481 -7.678 -24.759 1.00 85.19 188 HIS A N 1
ATOM 1453 C CA . HIS A 1 188 ? 1.928 -8.303 -23.515 1.00 85.19 188 HIS A CA 1
ATOM 1454 C C . HIS A 1 188 ? 2.576 -7.318 -22.528 1.00 85.19 188 HIS A C 1
ATOM 1456 O O . HIS A 1 188 ? 3.183 -7.747 -21.549 1.00 85.19 188 HIS A O 1
ATOM 1462 N N . TRP A 1 189 ? 2.520 -6.006 -22.784 1.00 81.38 189 TRP A N 1
ATOM 1463 C CA . TRP A 1 189 ? 3.079 -5.007 -21.860 1.00 81.38 189 TRP A CA 1
ATOM 1464 C C . TRP A 1 189 ? 2.146 -4.688 -20.681 1.00 81.38 189 TRP A C 1
ATOM 1466 O O . TRP A 1 189 ? 2.608 -4.112 -19.695 1.00 81.38 189 TRP A O 1
ATOM 1476 N N . PHE A 1 190 ? 0.858 -5.025 -20.788 1.00 62.19 190 PHE A N 1
ATOM 1477 C CA . PHE A 1 190 ? -0.209 -4.701 -19.835 1.00 62.19 190 PHE A CA 1
ATOM 1478 C C . PHE A 1 190 ? -1.014 -5.952 -19.483 1.00 62.19 190 PHE A C 1
ATOM 1480 O O . PHE A 1 190 ? -1.611 -5.950 -18.384 1.00 62.19 190 PHE A O 1
#